Protein AF-A0A1H5VNL4-F1 (afdb_monomer)

InterPro domains:
  IPR011990 Tetratricopeptide-like helical domain superfamily [SSF48452] (81-213)

Secondary structure (DSSP, 8-state):
-PPPHHHHHHHHHHHHHS-S-TTT---HHHHHHHHHHHHHTT-HHHHHHHHHHHHHHT-B-TTS-BHHHHHHHHHTHHHHHHHHHHHHHT-HHHHHHHHHHHHTTS-GGG--HHHHHHHHHHHHHHHHHT--TT--SPPHHHHHHHHHHHHHHHTTTTS-TT-HHHHHHHHHHHHT-TT--TTHHHHHHHHHHHSTT-HHHHHHHHHHHHHTT--HHHHHHHTHHHHTHHHHHHHHHHHHHH-GGGGGG--HHHHHHHHHHHHTSS--HHHHHHHHHHHHHHHHHSPTT-HHHHHHHHHHHHHHHHH-SS--HHHHHHHH-----S-S--PPPPPP----HHHHHHHHHHTT-

Foldseek 3Di:
DPQDPVLVVVLVVVCVVPPVDLPDDAALVNLLQQLQVCLVVLVVSNLLVVLVVLQVVQRAHLLLHRSLVSSLCNNCVVLLVQLLVCLLVVNLVRNVVSLVVLCVSDDLQDDDLSSLLSSLVSLLSSLVSNDDPPDPDRDPSSVVSLVVSVVSCVSDLPPDLLGLSSLVSVQSSVLSPLPPPPCLVVSLVSNCNSNVVRLVSLLSSLLSCLSNVHQQVVVLVVCCVPQNLSSVQSSLLSVLLNPLVSLVVDPLVSNLVSLVVQQVDPDRLSSLLSSLLSLQSSLVSDDPPDPSNVSSPVSSVVSCVPPHPDHDVVSNCSRNPPDDPPDDDDDDDDDDDDDDPVVVVVVVVVVPD

pLDDT: mean 82.21, std 20.28, range [28.05, 98.19]

Structure (mmCIF, N/CA/C/O backbone):
data_AF-A0A1H5VNL4-F1
#
_entry.id   AF-A0A1H5VNL4-F1
#
loop_
_atom_site.group_PDB
_atom_site.id
_atom_site.type_symbol
_atom_site.label_atom_id
_atom_site.label_alt_id
_atom_site.label_comp_id
_atom_site.label_asym_id
_atom_site.label_entity_id
_atom_site.label_seq_id
_atom_site.pdbx_PDB_ins_code
_atom_site.Cartn_x
_atom_site.Cartn_y
_atom_site.Cartn_z
_atom_site.occupancy
_atom_site.B_iso_or_equiv
_atom_site.auth_seq_id
_atom_site.auth_comp_id
_atom_site.auth_asym_id
_atom_site.auth_atom_id
_atom_site.pdbx_PDB_model_num
ATOM 1 N N . MET A 1 1 ? -2.712 -10.555 24.811 1.00 43.88 1 MET A N 1
ATOM 2 C CA . MET A 1 1 ? -3.853 -11.239 25.466 1.00 43.88 1 MET A CA 1
ATOM 3 C C . MET A 1 1 ? -4.132 -12.561 24.770 1.00 43.88 1 MET A C 1
ATOM 5 O O . MET A 1 1 ? -4.078 -12.613 23.550 1.00 43.88 1 MET A O 1
ATOM 9 N N . HIS A 1 2 ? -4.420 -13.631 25.514 1.00 34.94 2 HIS A N 1
ATOM 10 C CA . HIS A 1 2 ? -4.927 -14.863 24.906 1.00 34.94 2 HIS A CA 1
ATOM 11 C C . HIS A 1 2 ? -6.413 -14.687 24.558 1.00 34.94 2 HIS A C 1
ATOM 13 O O . HIS A 1 2 ? -7.170 -14.270 25.435 1.00 34.94 2 HIS A O 1
ATOM 19 N N . PRO A 1 3 ? -6.857 -15.034 23.336 1.00 42.25 3 PRO A N 1
ATOM 20 C CA . PRO A 1 3 ? -8.263 -14.910 22.974 1.00 42.25 3 PRO A CA 1
ATOM 21 C C . PRO A 1 3 ? -9.128 -15.775 23.896 1.00 42.25 3 PRO A C 1
ATOM 23 O O . PRO A 1 3 ? -8.729 -16.889 24.267 1.00 42.25 3 PRO A O 1
ATOM 26 N N . SER A 1 4 ? -10.307 -15.264 24.273 1.00 51.75 4 SER A N 1
ATOM 27 C CA . SER A 1 4 ? -11.231 -15.974 25.164 1.00 51.75 4 SER A CA 1
ATOM 28 C C . SER A 1 4 ? -11.577 -17.356 24.594 1.00 51.75 4 SER A C 1
ATOM 30 O O . SER A 1 4 ? -11.580 -17.570 23.379 1.00 51.75 4 SER A O 1
ATOM 32 N N . ALA A 1 5 ? -11.885 -18.334 25.450 1.00 47.72 5 ALA A N 1
ATOM 33 C CA . ALA A 1 5 ? -12.236 -19.686 24.999 1.00 47.72 5 ALA A CA 1
ATOM 34 C C . ALA A 1 5 ? -13.429 -19.692 24.015 1.00 47.72 5 ALA A C 1
ATOM 36 O O . ALA A 1 5 ? -13.487 -20.525 23.107 1.00 47.72 5 ALA A O 1
ATOM 37 N N . LYS A 1 6 ? -14.336 -18.713 24.149 1.00 46.19 6 LYS A N 1
ATOM 38 C CA . LYS A 1 6 ? -15.473 -18.478 23.251 1.00 46.19 6 LYS A CA 1
ATOM 39 C C . LYS A 1 6 ? -15.023 -17.912 21.899 1.00 46.19 6 LYS A C 1
ATOM 41 O O . LYS A 1 6 ? -15.476 -18.414 20.872 1.00 46.19 6 LYS A O 1
ATOM 46 N N . ALA A 1 7 ? -14.077 -16.967 21.893 1.00 48.22 7 ALA A N 1
ATOM 47 C CA . ALA A 1 7 ? -13.445 -16.453 20.678 1.00 48.22 7 ALA A CA 1
ATOM 48 C C . ALA A 1 7 ? -12.672 -17.558 19.944 1.00 48.22 7 ALA A C 1
ATOM 50 O O . ALA A 1 7 ? -12.900 -17.753 18.763 1.00 48.22 7 ALA A O 1
ATOM 51 N N . LYS A 1 8 ? -11.879 -18.391 20.637 1.00 48.47 8 LYS A N 1
ATOM 52 C CA . LYS A 1 8 ? -11.170 -19.550 20.042 1.00 48.47 8 LYS A CA 1
ATOM 53 C C . LYS A 1 8 ? -12.102 -20.628 19.472 1.00 48.47 8 LYS A C 1
ATOM 55 O O . LYS A 1 8 ? -11.717 -21.356 18.558 1.00 48.47 8 LYS A O 1
ATOM 60 N N . SER A 1 9 ? -13.293 -20.792 20.049 1.00 49.12 9 SER A N 1
ATOM 61 C CA . SER A 1 9 ? -14.336 -21.708 19.563 1.00 49.12 9 SER A CA 1
ATOM 62 C C . SER A 1 9 ? -15.030 -21.151 18.315 1.00 49.12 9 SER A C 1
ATOM 64 O O . SER A 1 9 ? -15.138 -21.850 17.310 1.00 49.12 9 SER A O 1
ATOM 66 N N . ARG A 1 10 ? -15.403 -19.863 18.329 1.00 53.41 10 ARG A N 1
ATOM 67 C CA . ARG A 1 10 ? -15.925 -19.153 17.151 1.00 53.41 10 ARG A CA 1
ATOM 68 C C . ARG A 1 10 ? -14.905 -19.080 16.023 1.00 53.41 10 ARG A C 1
ATOM 70 O O . ARG A 1 10 ? -15.274 -19.368 14.892 1.00 53.41 10 ARG A O 1
ATOM 77 N N . LEU A 1 11 ? -13.638 -18.804 16.340 1.00 47.38 11 LEU A N 1
ATOM 78 C CA . LEU A 1 11 ? -12.533 -18.855 15.391 1.00 47.38 11 LEU A CA 1
ATOM 79 C C . LEU A 1 11 ? -12.455 -20.244 14.786 1.00 47.38 11 LEU A C 1
ATOM 81 O O . LEU A 1 11 ? -12.517 -20.335 13.584 1.00 47.38 11 LEU A O 1
ATOM 85 N N . ARG A 1 12 ? -12.430 -21.325 15.579 1.00 49.22 12 ARG A N 1
ATOM 86 C CA . ARG A 1 12 ? -12.411 -22.699 15.044 1.00 49.22 12 ARG A CA 1
ATOM 87 C C . ARG A 1 12 ? -13.621 -23.044 14.179 1.00 49.22 12 ARG A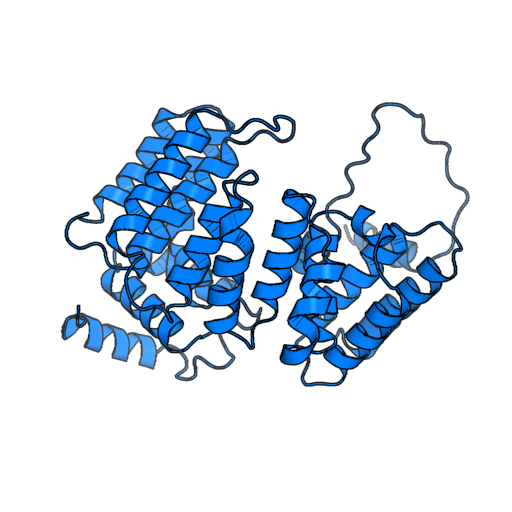 C 1
ATOM 89 O O . ARG A 1 12 ? -13.449 -23.750 13.195 1.00 49.22 12 ARG A O 1
ATOM 96 N N . ASN A 1 13 ? -14.814 -22.556 14.512 1.00 48.38 13 ASN A N 1
ATOM 97 C CA . ASN A 1 13 ? -16.020 -22.803 13.720 1.00 48.38 13 ASN A CA 1
ATOM 98 C C . ASN A 1 13 ? -16.010 -22.003 12.410 1.00 48.38 13 ASN A C 1
ATOM 100 O O . ASN A 1 13 ? -16.306 -22.554 11.352 1.00 48.38 13 ASN A O 1
ATOM 104 N N . ILE A 1 14 ? -15.583 -20.742 12.450 1.00 46.44 14 ILE A N 1
ATOM 105 C CA . ILE A 1 14 ? -15.487 -19.886 11.266 1.00 46.44 14 ILE A CA 1
ATOM 106 C C . ILE A 1 14 ? -14.296 -20.312 10.406 1.00 46.44 14 ILE A C 1
ATOM 108 O O . ILE A 1 14 ? -14.486 -20.542 9.223 1.00 46.44 14 ILE A O 1
ATOM 112 N N . THR A 1 15 ? -13.128 -20.599 10.980 1.00 43.09 15 THR A N 1
ATOM 113 C CA . THR A 1 15 ? -11.971 -21.194 10.286 1.00 43.09 15 THR A CA 1
ATOM 114 C C . THR A 1 15 ? -12.201 -22.634 9.826 1.00 43.09 15 THR A C 1
ATOM 116 O O . THR A 1 15 ? -11.467 -23.108 8.969 1.00 43.09 15 THR A O 1
ATOM 119 N N . SER A 1 16 ? -13.214 -23.345 10.344 1.00 39.41 16 SER A N 1
ATOM 120 C CA . SER A 1 16 ? -13.670 -24.625 9.775 1.00 39.41 16 SER A 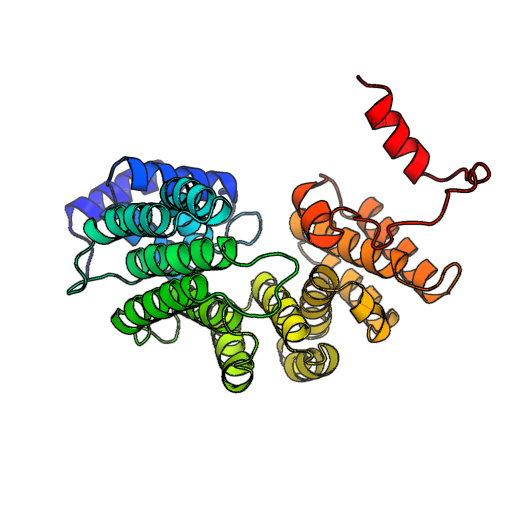CA 1
ATOM 121 C C . SER A 1 16 ? -14.638 -24.462 8.601 1.00 39.41 16 SER A C 1
ATOM 123 O O . SER A 1 16 ? -14.745 -25.373 7.784 1.00 39.41 16 SER A O 1
ATOM 125 N N . SER A 1 17 ? -15.320 -23.313 8.508 1.00 39.06 17 SER A N 1
ATOM 126 C CA . SER A 1 17 ? -16.169 -22.930 7.369 1.00 39.06 17 SER A CA 1
ATOM 127 C C . SER A 1 17 ? -15.421 -22.131 6.296 1.00 39.06 17 SER A C 1
ATOM 129 O O . SER A 1 17 ? -15.849 -22.078 5.147 1.00 39.06 17 SER A O 1
ATOM 131 N N . LEU A 1 18 ? -14.293 -21.526 6.664 1.00 43.06 18 LEU A N 1
ATOM 132 C CA . LEU A 1 18 ? -13.327 -20.948 5.750 1.00 43.06 18 LEU A CA 1
ATOM 133 C C . LEU A 1 18 ? -12.433 -22.088 5.249 1.00 43.06 18 LEU A C 1
ATOM 135 O O . LEU A 1 18 ? -12.056 -22.954 6.043 1.00 43.06 18 LEU A O 1
ATOM 139 N N . PRO A 1 19 ? -12.103 -22.144 3.950 1.00 39.16 19 PRO A N 1
ATOM 140 C CA . PRO A 1 19 ? -11.203 -23.164 3.432 1.00 39.16 19 PRO A CA 1
ATOM 141 C C . PRO A 1 19 ? -9.916 -23.155 4.263 1.00 39.16 19 PRO A C 1
ATOM 143 O O . PRO A 1 19 ? -9.240 -22.136 4.372 1.00 39.16 19 PRO A O 1
ATOM 146 N N . ARG A 1 20 ? -9.614 -24.304 4.880 1.00 40.41 20 ARG A N 1
ATOM 147 C CA . ARG A 1 20 ? -8.527 -24.552 5.847 1.00 40.41 20 ARG A CA 1
ATOM 148 C C . ARG A 1 20 ? -7.108 -24.413 5.275 1.00 40.41 20 ARG A C 1
ATOM 150 O O . ARG A 1 20 ? -6.172 -25.022 5.779 1.00 40.41 20 ARG A O 1
ATOM 157 N N . ASN A 1 21 ? -6.939 -23.621 4.229 1.00 40.09 21 ASN A N 1
ATOM 158 C CA . ASN A 1 21 ? -5.650 -23.281 3.672 1.00 40.09 21 ASN A CA 1
ATOM 159 C C . ASN A 1 21 ? -5.647 -21.774 3.416 1.00 40.09 21 ASN A C 1
ATOM 161 O O . ASN A 1 21 ? -6.194 -21.303 2.420 1.00 40.09 21 ASN A O 1
ATOM 165 N N . ILE A 1 22 ? -5.057 -21.012 4.342 1.00 44.00 22 ILE A N 1
ATOM 166 C CA . ILE A 1 22 ? -4.794 -19.585 4.116 1.00 44.00 22 ILE A CA 1
ATOM 167 C C . ILE A 1 22 ? -3.732 -19.402 3.002 1.00 44.00 22 ILE A C 1
ATOM 169 O O . ILE A 1 22 ? -3.572 -18.313 2.464 1.00 44.00 22 ILE A O 1
ATOM 173 N N . ASN A 1 23 ? -3.124 -20.493 2.518 1.00 45.44 23 ASN A N 1
ATOM 174 C CA . ASN A 1 23 ? -2.476 -20.512 1.213 1.00 45.44 23 ASN A CA 1
ATOM 175 C C . ASN A 1 23 ? -3.526 -20.669 0.080 1.00 45.44 23 ASN A C 1
ATOM 177 O O . ASN A 1 23 ? -4.111 -21.739 -0.099 1.00 45.44 23 ASN A O 1
ATOM 181 N N . ASP A 1 24 ? -3.723 -19.575 -0.675 1.00 50.09 24 ASP A N 1
ATOM 182 C CA . ASP A 1 24 ? -4.184 -19.461 -2.083 1.00 50.09 24 ASP A CA 1
ATOM 183 C C . ASP A 1 24 ? -5.658 -19.144 -2.439 1.00 50.09 24 ASP A C 1
ATOM 185 O O . ASP A 1 24 ? -5.968 -18.927 -3.623 1.00 50.09 24 ASP A O 1
ATOM 189 N N . THR A 1 25 ? -6.599 -19.026 -1.493 1.00 61.12 25 THR A N 1
ATOM 190 C CA . THR A 1 25 ? -8.021 -18.827 -1.879 1.00 61.12 25 THR A CA 1
ATOM 191 C C . THR A 1 25 ? -8.559 -17.402 -1.792 1.00 61.12 25 THR A C 1
ATOM 193 O O . THR A 1 25 ? -9.371 -17.042 -2.648 1.00 61.12 25 THR A O 1
ATOM 196 N N . TRP A 1 26 ? -8.120 -16.584 -0.835 1.00 83.56 26 TRP A N 1
ATOM 197 C CA . TRP A 1 26 ? -8.729 -15.270 -0.618 1.00 83.56 26 TRP A CA 1
ATOM 198 C C . TRP A 1 26 ? -8.198 -14.239 -1.605 1.00 83.56 26 TRP A C 1
ATOM 200 O O . TRP A 1 26 ? -6.991 -14.012 -1.700 1.00 83.56 26 TRP A O 1
ATOM 210 N N . SER A 1 27 ? -9.114 -13.597 -2.322 1.00 88.06 27 SER A N 1
ATOM 211 C CA . SER A 1 27 ? -8.821 -12.345 -3.010 1.00 88.06 27 SER A CA 1
ATOM 212 C C . SER A 1 27 ? -8.802 -11.168 -2.027 1.00 88.06 27 SER A C 1
ATOM 214 O O . SER A 1 27 ? -9.367 -11.241 -0.931 1.00 88.06 27 SER A O 1
ATOM 216 N N . ASP A 1 28 ? -8.224 -10.043 -2.445 1.00 90.25 28 ASP A N 1
ATOM 217 C CA . ASP A 1 28 ? -8.349 -8.744 -1.771 1.00 90.25 28 ASP A CA 1
ATOM 218 C C . ASP A 1 28 ? -9.812 -8.412 -1.449 1.00 90.25 28 ASP A C 1
ATOM 220 O O . ASP A 1 28 ? -10.111 -7.864 -0.386 1.00 90.25 28 ASP A O 1
ATOM 224 N N . ARG A 1 29 ? -10.735 -8.772 -2.351 1.00 91.62 29 ARG A N 1
ATOM 225 C CA . ARG A 1 29 ? -12.169 -8.548 -2.170 1.00 91.62 29 ARG A CA 1
ATOM 226 C C . ARG A 1 29 ? -12.754 -9.421 -1.066 1.00 91.62 29 ARG A C 1
ATOM 228 O O . ARG A 1 29 ? -13.485 -8.897 -0.235 1.00 91.62 29 ARG A O 1
ATOM 235 N N . ASP A 1 30 ? -12.417 -10.709 -1.030 1.00 93.75 30 ASP A N 1
ATOM 236 C CA . ASP A 1 30 ? -12.918 -11.629 0.001 1.00 93.75 30 ASP A CA 1
ATOM 237 C C . ASP A 1 30 ? -12.465 -11.185 1.398 1.00 93.75 30 ASP A C 1
ATOM 239 O O . ASP A 1 30 ? -13.260 -11.146 2.341 1.00 93.75 30 ASP A O 1
ATOM 243 N N . ALA A 1 31 ? -11.196 -10.782 1.517 1.00 95.06 31 ALA A N 1
ATOM 244 C CA . ALA A 1 31 ? -10.637 -10.239 2.749 1.00 95.06 31 ALA A CA 1
ATOM 245 C C . ALA A 1 31 ? -11.323 -8.928 3.157 1.00 95.06 31 ALA A C 1
ATOM 247 O O . ALA A 1 31 ? -11.749 -8.777 4.303 1.00 95.06 31 ALA A O 1
ATOM 248 N N . PHE A 1 32 ? -11.483 -8.000 2.213 1.00 96.56 32 PHE A N 1
ATOM 249 C CA . PHE A 1 32 ? -12.159 -6.729 2.448 1.00 96.56 32 PHE A CA 1
ATOM 250 C C . PHE A 1 32 ? -13.615 -6.924 2.898 1.00 96.56 32 PHE A C 1
ATOM 252 O O . PHE A 1 32 ? -14.040 -6.353 3.903 1.00 96.56 32 PHE A O 1
ATOM 259 N N . ASP A 1 33 ? -14.385 -7.751 2.188 1.00 96.44 33 ASP A N 1
ATOM 260 C CA . 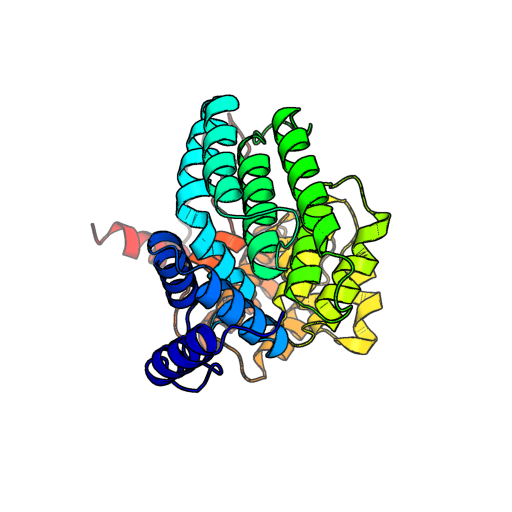ASP A 1 33 ? -15.788 -8.012 2.510 1.00 96.44 33 ASP A CA 1
ATOM 261 C C . ASP A 1 33 ? -15.929 -8.716 3.866 1.00 96.44 33 ASP A C 1
ATOM 263 O O . ASP A 1 33 ? -16.838 -8.391 4.633 1.00 96.44 33 ASP A O 1
ATOM 267 N N . THR A 1 34 ? -14.994 -9.608 4.208 1.00 96.50 34 THR A N 1
ATOM 268 C CA . THR A 1 34 ? -14.946 -10.258 5.524 1.00 96.50 34 THR A CA 1
ATOM 269 C C . THR A 1 34 ? -14.667 -9.256 6.640 1.00 96.50 34 THR A C 1
ATOM 271 O O . THR A 1 34 ? -15.425 -9.208 7.609 1.00 96.50 34 THR A O 1
ATOM 274 N N . GLY A 1 35 ? -13.633 -8.419 6.499 1.00 96.75 35 GLY A N 1
ATOM 275 C CA . GLY A 1 35 ? -13.301 -7.395 7.491 1.00 96.75 35 GLY A CA 1
ATOM 276 C C . GLY A 1 35 ? -14.461 -6.427 7.727 1.00 96.75 35 GLY A C 1
ATOM 277 O O . GLY A 1 35 ? -14.839 -6.169 8.869 1.00 96.75 35 GLY A O 1
ATOM 278 N N . ARG A 1 36 ? -15.105 -5.975 6.644 1.00 96.88 36 ARG A N 1
ATOM 279 C CA . ARG A 1 36 ? -16.282 -5.099 6.711 1.00 96.88 36 ARG A CA 1
ATOM 280 C C . ARG A 1 36 ? -17.471 -5.773 7.388 1.00 96.88 36 ARG A C 1
ATOM 282 O O . ARG A 1 36 ? -18.164 -5.150 8.187 1.00 96.88 36 ARG A O 1
ATOM 289 N N . LYS A 1 37 ? -17.733 -7.043 7.067 1.00 96.50 37 LYS A N 1
ATOM 290 C CA . LYS A 1 37 ? -18.837 -7.801 7.667 1.00 96.50 37 LYS A CA 1
ATOM 291 C C . LYS A 1 37 ? -18.662 -7.943 9.178 1.00 96.50 37 LYS A C 1
ATOM 293 O O . LYS A 1 37 ? -19.632 -7.735 9.895 1.00 96.50 37 LYS A O 1
ATOM 298 N N . LEU A 1 38 ? -17.462 -8.295 9.640 1.00 93.81 38 LEU A N 1
ATOM 299 C CA . LEU A 1 38 ? -17.186 -8.477 11.068 1.00 93.81 38 LEU A CA 1
ATOM 300 C C . LEU A 1 38 ? -17.320 -7.163 11.843 1.00 93.81 38 LEU A C 1
ATOM 302 O O . LEU A 1 38 ? -17.980 -7.149 12.878 1.00 93.81 38 LEU A O 1
ATOM 306 N N . ALA A 1 39 ? -16.802 -6.060 11.293 1.00 93.12 39 ALA A N 1
ATOM 307 C CA . ALA A 1 39 ? -16.969 -4.728 11.873 1.00 93.12 39 ALA A CA 1
ATOM 308 C C . ALA A 1 39 ? -18.452 -4.329 12.000 1.00 93.12 39 ALA A C 1
ATOM 310 O O . ALA A 1 39 ? -18.890 -3.906 13.061 1.00 93.12 39 ALA A O 1
ATOM 311 N N . ARG A 1 40 ? -19.273 -4.555 10.961 1.00 92.81 40 ARG A N 1
ATOM 312 C CA . ARG A 1 40 ? -20.728 -4.279 10.999 1.00 92.81 40 ARG A CA 1
ATOM 313 C C . ARG A 1 40 ? -21.512 -5.117 12.010 1.00 92.81 40 ARG A C 1
ATOM 315 O O . ARG A 1 40 ? -22.665 -4.804 12.291 1.00 92.81 40 ARG A O 1
ATOM 322 N N . GLN A 1 41 ? -20.943 -6.229 12.459 1.00 93.62 41 GLN A N 1
ATOM 323 C CA . GLN A 1 41 ? -21.555 -7.135 13.430 1.00 93.62 41 GLN A CA 1
ATOM 324 C C . GLN A 1 41 ? -21.021 -6.910 14.850 1.00 93.62 41 GLN A C 1
ATOM 326 O O . GLN A 1 41 ? -21.359 -7.697 15.732 1.00 93.62 41 GLN A O 1
ATOM 331 N N . ASP A 1 42 ? -20.175 -5.892 15.050 1.00 89.94 42 ASP A N 1
ATOM 332 C CA . ASP A 1 42 ? -19.411 -5.656 16.277 1.00 89.94 42 ASP A CA 1
ATOM 333 C C . ASP A 1 42 ? -18.612 -6.887 16.757 1.00 89.94 42 ASP A C 1
ATOM 335 O O . ASP A 1 42 ? -18.323 -7.039 17.944 1.00 89.94 42 ASP A O 1
ATOM 339 N N . ASP A 1 43 ? -18.212 -7.788 15.843 1.00 91.38 43 ASP A N 1
ATOM 340 C CA . ASP A 1 43 ? -17.417 -8.987 16.170 1.00 91.38 43 ASP A CA 1
ATOM 341 C C . ASP A 1 43 ? -15.909 -8.682 16.104 1.00 91.38 43 ASP A C 1
ATOM 343 O O . ASP A 1 43 ? -15.129 -9.319 15.386 1.00 91.38 43 ASP A O 1
ATOM 347 N N . TRP A 1 44 ? -15.508 -7.645 16.842 1.00 90.06 44 TRP A N 1
ATOM 348 C CA . TRP A 1 44 ? -14.147 -7.105 16.867 1.00 90.06 44 TRP A CA 1
ATOM 349 C C . TRP A 1 44 ? -13.128 -8.088 17.447 1.00 90.06 44 TRP A C 1
ATOM 351 O O . TRP A 1 44 ? -12.022 -8.198 16.922 1.00 90.06 44 TRP A O 1
ATOM 361 N N . ASP A 1 45 ? -13.526 -8.890 18.439 1.00 90.44 45 ASP A N 1
ATOM 362 C CA . ASP A 1 45 ? -12.699 -9.967 19.001 1.00 90.44 45 ASP A CA 1
ATOM 363 C C . ASP A 1 45 ? -12.259 -10.970 17.924 1.00 90.44 45 ASP A C 1
ATOM 365 O O . ASP A 1 45 ? -11.106 -11.412 17.879 1.00 90.44 45 ASP A O 1
ATOM 369 N N . LEU A 1 46 ? -13.193 -11.362 17.054 1.00 90.62 46 LEU A N 1
ATOM 370 C CA . LEU A 1 46 ? -12.922 -12.303 15.976 1.00 90.62 46 LEU A CA 1
ATOM 371 C C . LEU A 1 46 ? -12.092 -11.660 14.867 1.00 90.62 46 LEU A C 1
ATOM 373 O O . LEU A 1 46 ? -11.174 -12.302 14.355 1.00 90.62 46 LEU A O 1
ATOM 377 N N . LEU A 1 47 ? -12.403 -10.417 14.495 1.00 93.25 47 LEU A N 1
ATOM 378 C CA . LEU A 1 47 ? -11.629 -9.679 13.502 1.00 93.25 47 LEU A CA 1
ATOM 379 C C . LEU A 1 47 ? -10.175 -9.499 13.952 1.00 93.25 47 LEU A C 1
ATOM 381 O O . LEU A 1 47 ? -9.268 -9.825 13.187 1.00 93.25 47 LEU A O 1
ATOM 385 N N . SER A 1 48 ? -9.957 -9.046 15.191 1.00 93.06 48 SER A N 1
ATOM 386 C CA . SER A 1 48 ? -8.625 -8.892 15.782 1.00 93.06 48 SER A CA 1
ATOM 387 C C . SER A 1 48 ? -7.866 -10.215 15.742 1.00 93.06 48 SER A C 1
ATOM 389 O O . SER A 1 48 ? -6.768 -10.294 15.193 1.00 93.06 48 SER A O 1
ATOM 391 N N . ALA A 1 49 ? -8.482 -11.300 16.214 1.00 92.31 49 ALA A N 1
ATOM 392 C CA . ALA A 1 49 ? -7.827 -12.599 16.224 1.00 92.31 49 ALA A CA 1
ATOM 393 C C . ALA A 1 49 ? -7.517 -13.136 14.811 1.00 92.31 49 ALA A C 1
ATOM 395 O O . ALA A 1 49 ? -6.463 -13.737 14.617 1.00 92.31 49 ALA A O 1
ATOM 396 N N . LEU A 1 50 ? -8.377 -12.886 13.816 1.00 93.38 50 LEU A N 1
ATOM 397 C CA . LEU A 1 50 ? -8.115 -13.243 12.417 1.00 93.38 50 LEU A CA 1
ATOM 398 C C . LEU A 1 50 ? -6.966 -12.415 11.818 1.00 93.38 50 LEU A C 1
ATOM 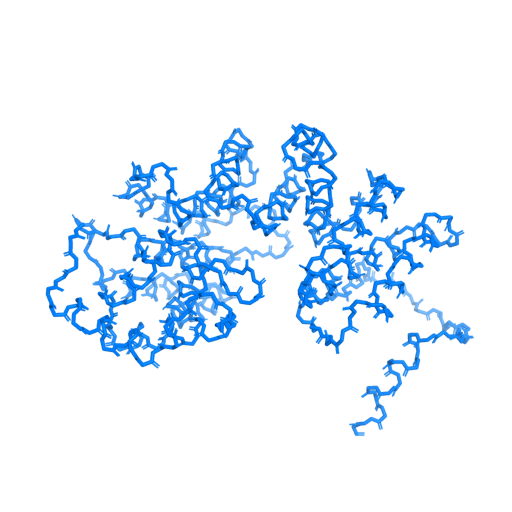400 O O . LEU A 1 50 ? -6.126 -12.954 11.101 1.00 93.38 50 LEU A O 1
ATOM 404 N N . MET A 1 51 ? -6.909 -11.116 12.118 1.00 94.75 51 MET A N 1
ATOM 405 C CA . MET A 1 51 ? -5.822 -10.240 11.677 1.00 94.75 51 MET A CA 1
ATOM 406 C C . MET A 1 51 ? -4.485 -10.630 12.306 1.00 94.75 51 MET A C 1
ATOM 408 O O . MET A 1 51 ? -3.479 -10.646 11.604 1.00 94.75 51 MET A O 1
ATOM 412 N N . MET A 1 52 ? -4.469 -10.973 13.595 1.00 92.50 52 MET A N 1
ATOM 413 C CA . MET A 1 52 ? -3.251 -11.391 14.293 1.00 92.50 52 MET A CA 1
ATOM 414 C C . MET A 1 52 ? -2.752 -12.764 13.823 1.00 92.50 52 MET A C 1
ATOM 416 O O . MET A 1 52 ? -1.549 -12.945 13.671 1.00 92.50 52 MET A O 1
ATOM 420 N N . ASP A 1 53 ? -3.652 -13.711 13.535 1.00 91.81 53 ASP A N 1
ATOM 421 C CA . ASP A 1 53 ? -3.290 -14.997 12.914 1.00 91.81 53 ASP A CA 1
ATOM 422 C C . ASP A 1 53 ? -2.714 -14.792 11.501 1.00 91.81 53 ASP A C 1
ATOM 424 O O . ASP A 1 53 ? -1.701 -15.387 11.134 1.00 91.81 53 ASP A O 1
ATOM 428 N N . ALA A 1 54 ? -3.303 -13.875 10.725 1.00 92.25 54 ALA A N 1
ATOM 429 C CA . ALA A 1 54 ? -2.780 -13.483 9.421 1.00 92.25 54 ALA A CA 1
ATOM 430 C C . ALA A 1 54 ? -1.407 -12.795 9.498 1.00 92.25 54 ALA A C 1
ATOM 432 O O . ALA A 1 54 ? -0.551 -13.074 8.659 1.00 92.25 54 ALA A O 1
ATOM 433 N N . ASP A 1 55 ? -1.198 -11.926 10.489 1.00 92.94 55 ASP A N 1
ATOM 434 C CA . ASP A 1 55 ? 0.080 -11.261 10.766 1.00 92.94 55 ASP A CA 1
ATOM 435 C C . ASP A 1 55 ? 1.172 -12.279 11.119 1.00 92.94 55 ASP A C 1
ATOM 437 O O . ASP A 1 55 ? 2.234 -12.304 10.500 1.00 92.94 55 ASP A O 1
ATOM 441 N N . GLU A 1 56 ? 0.886 -13.174 12.067 1.00 90.00 56 GLU A N 1
ATOM 442 C CA . GLU A 1 56 ? 1.830 -14.191 12.529 1.00 90.00 56 GLU A CA 1
ATOM 443 C C . GLU A 1 56 ? 2.164 -15.220 11.441 1.00 90.00 56 GLU A C 1
ATOM 445 O O . GLU A 1 56 ? 3.321 -15.621 11.302 1.00 90.00 56 GLU A O 1
ATOM 450 N N . GLY A 1 57 ? 1.172 -15.601 10.633 1.00 89.12 57 GLY A N 1
ATOM 451 C CA . GLY A 1 57 ? 1.355 -16.485 9.486 1.00 89.12 57 GLY A CA 1
ATOM 452 C C . GLY A 1 57 ? 1.984 -15.818 8.260 1.00 89.12 57 GLY A C 1
ATOM 453 O O . GLY A 1 57 ? 2.338 -16.530 7.322 1.00 89.12 57 GLY A O 1
ATOM 454 N N . ARG A 1 58 ? 2.126 -14.480 8.245 1.00 89.19 58 ARG A N 1
ATOM 455 C CA . ARG A 1 58 ? 2.500 -13.684 7.053 1.00 89.19 58 ARG A CA 1
ATOM 456 C C . ARG A 1 58 ? 1.616 -14.009 5.849 1.00 89.19 58 ARG A C 1
ATOM 458 O O . ARG A 1 58 ? 2.061 -14.102 4.706 1.00 89.19 58 ARG A O 1
ATOM 465 N N . ASN A 1 59 ? 0.343 -14.230 6.133 1.00 90.06 59 ASN A N 1
ATOM 466 C CA . ASN A 1 59 ? -0.630 -14.636 5.144 1.00 90.06 59 ASN A CA 1
ATOM 467 C C . ASN A 1 59 ? -0.904 -13.475 4.185 1.00 90.06 59 ASN A C 1
ATOM 469 O O . ASN A 1 59 ? -1.066 -12.331 4.614 1.00 90.06 59 ASN A O 1
ATOM 473 N N . ALA A 1 60 ? -1.008 -13.770 2.893 1.00 88.62 60 ALA A N 1
ATOM 474 C CA . ALA A 1 60 ? -1.307 -12.787 1.860 1.00 88.62 60 ALA A CA 1
ATOM 475 C C . ALA A 1 60 ? -2.491 -13.240 1.000 1.00 88.62 60 ALA A C 1
ATOM 477 O O . ALA A 1 60 ? -2.772 -14.429 0.857 1.00 88.62 60 ALA A O 1
ATOM 478 N N . THR A 1 61 ? -3.190 -12.273 0.419 1.00 89.38 61 THR A N 1
ATOM 479 C CA . THR A 1 61 ? -4.219 -12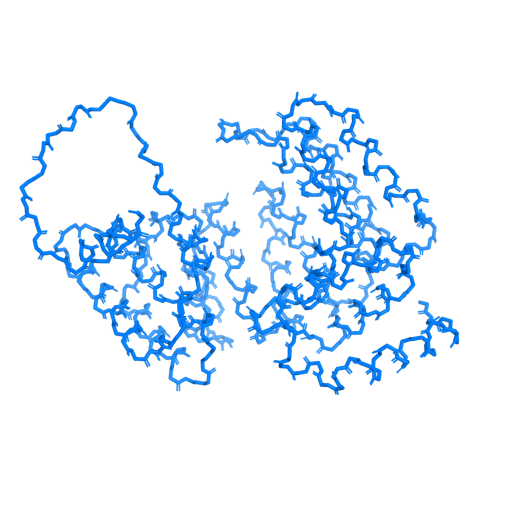.506 -0.595 1.00 89.38 61 THR A CA 1
ATOM 480 C C . THR A 1 61 ? -3.588 -12.994 -1.900 1.00 89.38 61 THR A C 1
ATOM 482 O O . THR A 1 61 ? -2.376 -12.879 -2.114 1.00 89.38 61 THR A O 1
ATOM 485 N N . ARG A 1 62 ? -4.411 -13.485 -2.833 1.00 83.62 62 ARG A N 1
ATOM 486 C CA . ARG A 1 62 ? -3.966 -13.871 -4.185 1.00 83.62 62 ARG A CA 1
ATOM 487 C C . ARG A 1 62 ? -3.286 -12.714 -4.932 1.00 83.62 62 ARG A C 1
ATOM 489 O O . ARG A 1 62 ? -2.428 -12.937 -5.787 1.00 83.62 62 ARG A O 1
ATOM 496 N N . GLU A 1 63 ? -3.658 -11.480 -4.612 1.00 83.75 63 GLU A N 1
ATOM 497 C CA . GLU A 1 63 ? -3.090 -10.245 -5.147 1.00 83.75 63 GLU A CA 1
ATOM 498 C C . GLU A 1 63 ? -1.781 -9.818 -4.456 1.00 83.75 63 GLU A C 1
ATOM 500 O O . GLU A 1 63 ? -1.129 -8.863 -4.893 1.00 83.75 63 GLU A O 1
ATOM 505 N N . GLY A 1 64 ? -1.349 -10.550 -3.425 1.00 83.62 64 GLY A N 1
ATOM 506 C CA . GLY A 1 64 ? -0.124 -10.292 -2.671 1.00 83.62 64 GLY A CA 1
ATOM 507 C C . GLY A 1 64 ? -0.262 -9.167 -1.644 1.00 83.62 64 GLY A C 1
ATOM 508 O O . GLY A 1 64 ? 0.744 -8.604 -1.207 1.00 83.62 64 GLY A O 1
ATOM 509 N N . THR A 1 65 ? -1.487 -8.792 -1.273 1.00 91.31 65 THR A N 1
ATOM 510 C CA . THR A 1 65 ? -1.722 -7.877 -0.152 1.00 91.31 65 THR A CA 1
ATOM 511 C C . THR A 1 65 ? -1.651 -8.683 1.144 1.00 91.31 65 THR A C 1
ATOM 513 O O . THR A 1 65 ? -2.299 -9.727 1.220 1.00 91.31 65 THR A O 1
ATOM 516 N N . PRO A 1 66 ? -0.905 -8.242 2.171 1.00 93.75 66 PRO A N 1
ATOM 517 C CA . PRO A 1 66 ? -0.984 -8.847 3.495 1.00 93.75 66 PRO A CA 1
ATOM 518 C C . PRO A 1 66 ? -2.443 -8.986 3.938 1.00 93.75 66 PRO A C 1
ATOM 520 O O . PRO A 1 66 ? -3.217 -8.028 3.893 1.00 93.75 66 PRO A O 1
ATOM 523 N N . LEU A 1 67 ? -2.845 -10.188 4.339 1.00 94.38 67 LEU A N 1
ATOM 524 C CA . LEU A 1 67 ? -4.242 -10.489 4.633 1.00 94.38 67 LEU A CA 1
ATOM 525 C C . LEU A 1 67 ? -4.751 -9.648 5.815 1.00 94.38 67 LEU A C 1
ATOM 527 O O . LEU A 1 67 ? -5.885 -9.169 5.784 1.00 94.38 67 LEU A O 1
ATOM 531 N N . CYS A 1 68 ? -3.893 -9.386 6.806 1.00 95.06 68 CYS A N 1
ATOM 532 C CA . CYS A 1 68 ? -4.183 -8.465 7.904 1.00 95.06 68 CYS A CA 1
ATOM 533 C C . CYS A 1 68 ? -4.464 -7.029 7.407 1.00 95.06 68 CYS A C 1
ATOM 535 O O . CYS A 1 68 ? -5.423 -6.408 7.864 1.00 95.06 68 CYS A O 1
ATOM 537 N N . GLU A 1 69 ? -3.709 -6.526 6.420 1.00 96.44 69 GLU A N 1
ATOM 538 C CA . GLU A 1 69 ? -3.920 -5.208 5.793 1.00 96.44 69 GLU A CA 1
ATOM 539 C C . GLU A 1 69 ? -5.269 -5.161 5.056 1.00 96.44 69 GLU A C 1
ATOM 541 O O . GLU A 1 69 ? -6.019 -4.188 5.184 1.00 96.44 69 GLU A O 1
ATOM 546 N N . ALA A 1 70 ? -5.605 -6.214 4.304 1.00 96.50 70 ALA A N 1
ATOM 547 C CA . ALA A 1 70 ? -6.844 -6.290 3.531 1.00 96.50 70 ALA A CA 1
ATOM 548 C C . ALA A 1 70 ? -8.096 -6.388 4.426 1.00 96.50 70 ALA A C 1
ATOM 550 O O . ALA A 1 70 ? -9.079 -5.678 4.193 1.00 96.50 70 ALA A O 1
ATOM 551 N N . LEU A 1 71 ? -8.036 -7.196 5.491 1.00 97.38 71 LEU A N 1
ATOM 552 C CA . LEU A 1 71 ? -9.068 -7.272 6.532 1.00 97.38 71 LEU A CA 1
ATOM 553 C C . LEU A 1 71 ? -9.267 -5.920 7.220 1.00 97.38 71 LEU A C 1
ATOM 555 O O . LEU A 1 71 ? -10.391 -5.418 7.288 1.00 97.38 71 LEU A O 1
ATOM 559 N N . ALA A 1 72 ? -8.171 -5.295 7.663 1.00 97.44 72 ALA A N 1
ATOM 560 C CA . ALA A 1 72 ? -8.201 -3.985 8.300 1.00 97.44 72 ALA A CA 1
ATOM 561 C C . ALA A 1 72 ? -8.829 -2.925 7.397 1.00 97.44 72 ALA A C 1
ATOM 563 O O . ALA A 1 72 ? -9.587 -2.085 7.872 1.00 97.44 72 ALA A O 1
ATOM 564 N N . LYS A 1 73 ? -8.520 -2.953 6.093 1.00 97.38 73 LYS A N 1
ATOM 565 C CA . LYS A 1 73 ? -9.097 -2.037 5.103 1.00 97.38 73 LYS A CA 1
ATOM 566 C C . LYS A 1 73 ? -10.613 -2.196 5.006 1.00 97.38 73 LYS A C 1
ATOM 568 O O . LYS A 1 73 ? -11.313 -1.191 4.937 1.00 97.38 73 LYS A O 1
ATOM 573 N N . GLY A 1 74 ? -11.111 -3.433 5.020 1.00 97.56 74 GLY A N 1
ATOM 574 C CA . GLY A 1 74 ? -12.543 -3.724 5.074 1.00 97.56 74 GLY A CA 1
ATOM 575 C C . GLY A 1 74 ? -13.205 -3.187 6.340 1.00 97.56 74 GLY A C 1
ATOM 576 O O . GLY A 1 74 ? -14.234 -2.519 6.264 1.00 97.56 74 GLY A O 1
ATOM 577 N N . ALA A 1 75 ? -12.580 -3.428 7.491 1.00 96.88 75 ALA A N 1
ATOM 578 C CA . ALA A 1 75 ? -13.118 -3.075 8.801 1.00 96.88 75 ALA A CA 1
ATOM 579 C C . ALA A 1 75 ? -13.384 -1.572 8.981 1.00 96.88 75 ALA A C 1
ATOM 581 O O . ALA A 1 75 ? -14.408 -1.187 9.534 1.00 96.88 75 ALA A O 1
ATOM 582 N N . ARG A 1 76 ? -12.498 -0.714 8.462 1.00 95.94 76 ARG A N 1
ATOM 583 C CA . ARG A 1 76 ? -12.643 0.754 8.535 1.00 95.94 76 ARG A CA 1
ATOM 584 C C . ARG A 1 76 ? -13.387 1.385 7.355 1.00 95.94 76 ARG A C 1
ATOM 586 O O . ARG A 1 76 ? -13.556 2.601 7.328 1.00 95.94 76 ARG A O 1
ATOM 593 N N . ALA A 1 77 ? -13.802 0.598 6.361 1.00 95.75 77 ALA A N 1
ATOM 594 C CA . ALA A 1 77 ? -14.274 1.128 5.083 1.00 95.75 77 ALA A CA 1
ATOM 595 C C . ALA A 1 77 ? -15.508 2.032 5.211 1.00 95.75 77 ALA A C 1
ATOM 597 O O . ALA A 1 77 ? -15.562 3.080 4.568 1.00 95.75 77 ALA A O 1
ATOM 598 N N . ASP A 1 78 ? -16.481 1.644 6.037 1.00 93.88 78 ASP A N 1
ATOM 599 C CA . ASP A 1 78 ? -17.719 2.410 6.196 1.00 93.88 78 ASP A CA 1
ATOM 600 C C . ASP A 1 78 ? -17.460 3.749 6.905 1.00 93.88 78 ASP A C 1
ATOM 602 O O . ASP A 1 78 ? -17.894 4.790 6.412 1.00 93.88 78 ASP A O 1
ATOM 606 N N . ALA A 1 79 ? -16.681 3.741 7.994 1.00 92.19 79 ALA A N 1
ATOM 607 C CA . ALA A 1 79 ? -16.315 4.952 8.732 1.00 92.19 79 ALA A CA 1
ATOM 608 C C . ALA A 1 79 ? -15.514 5.932 7.859 1.00 92.19 79 ALA A C 1
ATOM 610 O O . ALA A 1 79 ? -15.839 7.118 7.782 1.00 92.19 79 ALA A O 1
ATOM 611 N N . ILE A 1 80 ? -14.512 5.431 7.128 1.00 93.94 80 ILE A N 1
ATOM 612 C CA . ILE A 1 80 ? -13.702 6.247 6.215 1.00 93.94 80 ILE A CA 1
ATOM 613 C C . ILE A 1 80 ? -14.549 6.819 5.087 1.00 93.94 80 ILE A C 1
ATOM 615 O O . ILE A 1 80 ? -14.360 7.974 4.722 1.00 93.94 80 ILE A O 1
ATOM 619 N N . MET A 1 81 ? -15.469 6.046 4.505 1.00 93.44 81 MET A N 1
ATOM 620 C CA . MET A 1 81 ? -16.290 6.534 3.397 1.00 93.44 81 MET A CA 1
ATOM 621 C C . MET A 1 81 ? -17.057 7.803 3.792 1.00 93.44 81 MET A C 1
ATOM 623 O O . MET A 1 81 ? -17.070 8.772 3.028 1.00 93.44 81 MET A O 1
ATOM 627 N N . VAL A 1 82 ? -17.644 7.816 4.993 1.00 93.69 82 VAL A N 1
ATOM 628 C CA . VAL A 1 82 ? -18.355 8.984 5.527 1.00 93.69 82 VAL A CA 1
ATOM 629 C C . VAL A 1 82 ? -17.370 10.097 5.893 1.00 93.69 82 VAL A C 1
ATOM 631 O O . VAL A 1 82 ? -17.527 11.220 5.410 1.00 93.69 82 VAL A O 1
ATOM 634 N N . ALA A 1 83 ? -16.308 9.781 6.641 1.00 93.44 83 ALA A N 1
ATOM 635 C CA . ALA A 1 83 ? -15.319 10.762 7.089 1.00 93.44 83 ALA A CA 1
ATOM 636 C C . ALA A 1 83 ? -14.620 11.478 5.922 1.00 93.44 83 ALA A C 1
ATOM 638 O O . ALA A 1 83 ? -14.498 12.698 5.915 1.00 93.44 83 ALA A O 1
ATOM 639 N N . GLN A 1 84 ? -14.223 10.749 4.878 1.00 91.94 84 GLN A N 1
ATOM 640 C CA . GLN A 1 84 ? -13.624 11.334 3.680 1.00 91.94 84 GLN A CA 1
ATOM 641 C C . GLN A 1 84 ? -14.621 12.170 2.878 1.00 91.94 84 GLN A C 1
ATOM 643 O O . GLN A 1 84 ? -14.226 13.124 2.210 1.00 91.94 84 GLN A O 1
ATOM 648 N N . SER A 1 85 ? -15.907 11.807 2.892 1.00 92.38 85 SER A N 1
ATOM 649 C CA . SER A 1 85 ? -16.936 12.619 2.249 1.00 92.38 85 SER A CA 1
ATOM 650 C C . SER A 1 85 ? -17.124 13.954 2.965 1.00 92.38 85 SER A C 1
ATOM 652 O O . SER A 1 85 ? -17.249 14.964 2.279 1.00 92.38 85 SER A O 1
ATOM 654 N N . ALA A 1 86 ? -17.125 13.957 4.300 1.00 92.62 86 ALA A N 1
ATOM 655 C CA . ALA A 1 86 ? -17.157 15.170 5.115 1.00 92.62 86 ALA A CA 1
ATOM 656 C C . ALA A 1 86 ? -15.880 16.007 4.921 1.00 92.62 86 ALA A C 1
ATOM 658 O O . ALA A 1 86 ? -15.953 17.189 4.589 1.00 92.62 86 ALA A O 1
ATOM 659 N N . ALA A 1 87 ? -14.704 15.370 4.969 1.00 90.81 87 ALA A N 1
ATOM 660 C CA . ALA A 1 87 ? -13.415 16.025 4.745 1.00 90.81 87 ALA A CA 1
ATOM 661 C C . ALA A 1 87 ? -13.343 16.736 3.383 1.00 90.81 87 ALA A C 1
ATOM 663 O O . ALA A 1 87 ? -12.933 17.892 3.308 1.00 90.81 87 ALA A O 1
ATOM 664 N N . ARG A 1 88 ? -13.826 16.095 2.307 1.00 88.31 88 ARG A N 1
ATOM 665 C CA . ARG A 1 88 ? -13.886 16.707 0.965 1.00 88.31 88 ARG A CA 1
ATOM 666 C C . ARG A 1 88 ? -14.838 17.903 0.866 1.00 88.31 88 ARG A C 1
ATOM 668 O O . ARG A 1 88 ? -14.683 18.704 -0.050 1.00 88.31 88 ARG A O 1
ATOM 675 N N . ARG A 1 89 ? -15.814 18.023 1.771 1.00 89.50 89 ARG A N 1
ATOM 676 C CA . ARG A 1 89 ? -16.699 19.195 1.893 1.00 89.50 89 ARG A CA 1
ATOM 677 C C . ARG A 1 89 ? -16.155 20.258 2.856 1.00 89.50 89 ARG A C 1
ATOM 679 O O . ARG A 1 89 ? -16.761 21.315 2.975 1.00 89.50 89 ARG A O 1
ATOM 686 N N . GLY A 1 90 ? -15.021 20.002 3.513 1.00 87.81 90 GLY A N 1
ATOM 687 C CA . GLY A 1 90 ? -14.466 20.876 4.550 1.00 87.81 90 GLY A CA 1
ATOM 688 C C . GLY A 1 90 ? -15.190 20.775 5.899 1.00 87.81 90 GLY A C 1
ATOM 689 O O . GLY A 1 90 ? -15.017 21.641 6.750 1.00 87.81 90 GLY A O 1
ATOM 690 N N . GLU A 1 91 ? -16.000 19.736 6.108 1.00 91.75 91 GLU A N 1
ATOM 691 C CA . GLU A 1 91 ? -16.758 19.504 7.343 1.00 91.75 91 GLU A CA 1
ATOM 692 C C . GLU A 1 91 ? -15.875 18.766 8.361 1.00 91.75 91 GLU A C 1
ATOM 694 O O . GLU A 1 91 ? -15.943 17.545 8.524 1.00 91.75 91 GLU A O 1
ATOM 699 N N . CYS A 1 92 ? -14.978 19.510 9.010 1.00 91.56 92 CYS A N 1
ATOM 700 C CA . CYS A 1 92 ? -13.954 18.946 9.893 1.00 91.56 92 CYS A CA 1
ATOM 701 C C . CYS A 1 92 ? -14.542 18.195 11.095 1.00 91.56 92 CYS A C 1
ATOM 703 O O . CYS A 1 92 ? -14.079 17.102 11.422 1.00 91.56 92 CYS A O 1
ATOM 705 N N . ASP A 1 93 ? -15.567 18.770 11.726 1.00 91.62 93 ASP A N 1
ATOM 706 C CA . ASP A 1 93 ? -16.187 18.207 12.928 1.00 91.62 93 ASP A CA 1
ATOM 707 C C . ASP A 1 93 ? -16.947 16.912 12.611 1.00 91.62 93 ASP A C 1
ATOM 709 O O . ASP A 1 93 ? -16.827 15.934 13.347 1.00 91.62 93 ASP A O 1
ATOM 713 N N . ASP A 1 94 ? -17.637 16.855 11.469 1.00 91.62 94 ASP A N 1
ATOM 714 C CA . ASP A 1 94 ? -18.346 15.651 11.022 1.00 91.62 94 ASP A CA 1
ATOM 715 C C . ASP A 1 94 ? -17.368 14.517 10.686 1.00 91.62 94 ASP A C 1
ATOM 717 O O . ASP A 1 94 ? -17.598 13.356 11.040 1.00 91.62 94 ASP A O 1
ATOM 721 N N . ALA A 1 95 ? -16.242 14.841 10.039 1.00 91.62 95 ALA A N 1
ATOM 722 C CA . ALA A 1 95 ? -15.191 13.867 9.760 1.00 91.62 95 ALA A CA 1
ATOM 723 C C . ALA A 1 95 ? -14.583 13.297 11.054 1.00 91.62 95 ALA A C 1
ATOM 725 O O . ALA A 1 95 ? -14.350 12.089 11.143 1.00 91.62 95 ALA A O 1
ATOM 726 N N . ALA A 1 96 ? -14.357 14.148 12.060 1.00 90.31 96 ALA A N 1
ATOM 727 C CA . ALA A 1 96 ? -13.862 13.734 13.368 1.00 90.31 96 ALA A CA 1
ATOM 728 C C . ALA A 1 96 ? -14.892 12.886 14.131 1.00 90.31 96 ALA A C 1
ATOM 730 O O . ALA A 1 96 ? -14.537 11.829 14.646 1.00 90.31 96 ALA A O 1
ATOM 731 N N . ALA A 1 97 ? -16.168 13.283 14.138 1.00 90.19 97 ALA A N 1
ATOM 732 C CA . ALA A 1 97 ? -17.243 12.554 14.810 1.00 90.19 97 ALA A CA 1
ATOM 733 C C . ALA A 1 97 ? -17.419 11.126 14.266 1.00 90.19 97 ALA A C 1
ATOM 735 O O . ALA A 1 97 ? -17.652 10.195 15.037 1.00 90.19 97 ALA A O 1
ATOM 736 N N . CYS A 1 98 ? -17.250 10.926 12.954 1.00 89.00 98 CYS A N 1
ATOM 737 C CA . CYS A 1 98 ? -17.292 9.592 12.345 1.00 89.00 98 CYS A CA 1
ATOM 738 C C . CYS A 1 98 ? -16.183 8.670 12.867 1.00 89.00 98 CYS A C 1
ATOM 740 O O . CYS A 1 98 ? -16.411 7.477 13.056 1.00 89.00 98 CYS A O 1
ATOM 742 N N . LEU A 1 99 ? -14.978 9.207 13.078 1.00 90.38 99 LEU A N 1
ATOM 743 C CA . LEU A 1 99 ? -13.871 8.430 13.632 1.00 90.38 99 LEU A CA 1
ATOM 744 C C . LEU A 1 99 ? -14.007 8.248 15.141 1.00 90.38 99 LEU A C 1
ATOM 746 O O . LEU A 1 99 ? -13.685 7.172 15.625 1.00 90.38 99 LEU A O 1
ATOM 750 N N . GLN A 1 100 ? -14.556 9.230 15.861 1.00 88.94 100 GLN A N 1
ATOM 751 C CA . GLN A 1 100 ? -14.829 9.099 17.291 1.00 88.94 100 GLN A CA 1
ATOM 752 C C . GLN A 1 100 ? -15.766 7.923 17.573 1.00 88.94 100 GLN A C 1
ATOM 754 O O . GLN A 1 100 ? -15.479 7.127 18.450 1.00 88.94 100 GLN A O 1
ATOM 759 N N . GLN A 1 101 ? -16.821 7.734 16.773 1.00 86.00 101 GLN A N 1
ATOM 760 C CA . GLN A 1 101 ? -17.700 6.563 16.909 1.00 86.00 101 GLN A CA 1
ATOM 761 C C . GLN A 1 101 ? -16.952 5.237 16.736 1.00 86.00 101 GLN A C 1
ATOM 763 O O . GLN A 1 101 ? -17.288 4.252 17.385 1.00 86.00 101 GLN A O 1
ATOM 768 N N . LEU A 1 102 ? -15.954 5.202 15.848 1.00 87.69 102 LEU A N 1
ATOM 769 C CA . LEU A 1 102 ? -15.112 4.026 15.665 1.00 87.69 102 LEU A CA 1
ATOM 770 C C . LEU A 1 102 ? -14.139 3.853 16.838 1.00 87.69 102 LEU A C 1
ATOM 772 O O . LEU A 1 102 ? -13.891 2.722 17.236 1.00 87.69 102 LEU A O 1
ATOM 776 N N . GLU A 1 103 ? -13.596 4.940 17.386 1.00 89.19 103 GLU A N 1
ATOM 777 C CA . GLU A 1 103 ? -12.739 4.913 18.575 1.00 89.19 103 GLU A CA 1
ATOM 778 C C . GLU A 1 103 ? -13.507 4.511 19.841 1.00 89.19 103 GLU A C 1
ATOM 780 O O . GLU A 1 103 ? -12.969 3.738 20.619 1.00 89.19 103 GLU A O 1
ATOM 785 N N . ASP A 1 104 ? -14.758 4.945 20.022 1.00 85.25 104 ASP A N 1
ATOM 786 C CA . ASP A 1 104 ? -15.594 4.660 21.203 1.00 85.25 104 ASP A CA 1
ATOM 787 C C . ASP A 1 104 ? -15.878 3.159 21.388 1.00 85.25 104 ASP A C 1
ATOM 789 O O . ASP A 1 104 ? -16.173 2.695 22.492 1.00 85.25 104 ASP A O 1
ATOM 793 N N . VAL A 1 105 ? -15.764 2.378 20.311 1.00 80.06 105 VAL A N 1
ATOM 794 C CA . VAL A 1 105 ? -15.810 0.909 20.347 1.00 80.06 105 VAL A CA 1
ATOM 795 C C . VAL A 1 105 ? -14.624 0.328 21.134 1.00 80.06 105 VAL A C 1
ATOM 797 O O . VAL A 1 105 ? -14.713 -0.782 21.663 1.00 80.06 105 VAL A O 1
ATOM 800 N N . TYR A 1 106 ? -13.522 1.070 21.245 1.00 76.56 106 TYR A N 1
ATOM 801 C CA . TYR A 1 106 ? -12.265 0.625 21.829 1.00 76.56 106 TYR A CA 1
ATOM 802 C C . TYR A 1 106 ? -11.885 1.414 23.085 1.00 76.56 106 TYR A C 1
ATOM 804 O O . TYR A 1 106 ? -11.978 2.633 23.155 1.00 76.56 106 TYR A O 1
ATOM 812 N N . SER A 1 107 ? -11.373 0.705 24.090 1.00 67.31 107 SER A N 1
ATOM 813 C CA . SER A 1 107 ? -10.757 1.324 25.266 1.00 67.31 107 SER A CA 1
ATOM 814 C C . SER A 1 107 ? -9.255 1.501 25.034 1.00 67.31 107 SER A C 1
ATOM 816 O O . SER A 1 107 ? -8.565 0.531 24.712 1.00 67.31 107 SER A O 1
ATOM 818 N N . GLU A 1 108 ? -8.739 2.720 25.230 1.00 62.53 108 GLU A N 1
ATOM 819 C CA . GLU A 1 108 ? -7.306 3.031 25.082 1.00 62.53 108 GLU A CA 1
ATOM 820 C C . GLU A 1 108 ? -6.418 2.193 26.025 1.00 62.53 108 GLU A C 1
ATOM 822 O O . GLU A 1 108 ? -5.323 1.786 25.637 1.00 62.53 108 GLU A O 1
ATOM 827 N N . ASP A 1 109 ? -6.910 1.851 27.222 1.00 60.28 109 ASP A N 1
ATOM 828 C CA . ASP A 1 109 ? -6.149 1.142 28.265 1.00 60.28 109 ASP A CA 1
ATOM 829 C C . ASP A 1 109 ? -5.811 -0.319 27.910 1.00 60.28 109 ASP A C 1
ATOM 831 O O . ASP A 1 109 ? -4.997 -0.955 28.584 1.00 60.28 109 ASP A O 1
ATOM 835 N N . ASN A 1 110 ? -6.430 -0.881 26.866 1.00 65.62 110 ASN A N 1
ATOM 836 C CA . ASN A 1 110 ? -6.200 -2.265 26.450 1.00 65.62 110 ASN A CA 1
ATOM 837 C C . ASN A 1 110 ? -6.363 -2.467 24.934 1.00 65.62 110 ASN A C 1
ATOM 839 O O . ASN A 1 110 ? -6.884 -3.492 24.485 1.00 65.62 110 ASN A O 1
ATOM 843 N N . LEU A 1 111 ? -5.943 -1.470 24.152 1.00 80.88 111 LEU A N 1
ATOM 844 C CA . LEU A 1 111 ? -6.032 -1.501 22.698 1.00 80.88 111 LEU A CA 1
ATOM 845 C C . LEU A 1 111 ? -5.090 -2.570 22.124 1.00 80.88 111 LEU A C 1
ATOM 847 O O . LEU A 1 111 ? -3.863 -2.444 22.186 1.00 80.88 111 LEU A O 1
ATOM 851 N N . ASP A 1 112 ? -5.652 -3.640 21.560 1.00 87.38 112 ASP A N 1
ATOM 852 C CA . ASP A 1 112 ? -4.848 -4.657 20.890 1.00 87.38 112 ASP A CA 1
ATOM 853 C C . ASP A 1 112 ? -4.283 -4.135 19.549 1.00 87.38 112 ASP A C 1
ATOM 855 O O . ASP A 1 112 ? -4.888 -3.259 18.920 1.00 87.38 112 ASP A O 1
ATOM 859 N N . PRO A 1 113 ? -3.135 -4.666 19.075 1.00 91.38 113 PRO A N 1
ATOM 860 C CA . PRO A 1 113 ? -2.471 -4.153 17.876 1.00 91.38 113 PRO A CA 1
ATOM 861 C C . PRO A 1 113 ? -3.341 -4.144 16.619 1.00 91.38 113 PRO A C 1
ATOM 863 O O . PRO A 1 113 ? -3.230 -3.222 15.812 1.00 91.38 113 PRO A O 1
ATOM 866 N N . ALA A 1 114 ? -4.207 -5.146 16.431 1.00 93.00 114 ALA A N 1
ATOM 867 C CA . ALA A 1 114 ? -5.040 -5.229 15.238 1.00 93.00 114 ALA A CA 1
ATOM 868 C C . ALA A 1 114 ? -6.059 -4.087 15.207 1.00 93.00 114 ALA A C 1
ATOM 870 O O . ALA A 1 114 ? -6.155 -3.373 14.208 1.00 93.00 114 ALA A O 1
ATOM 871 N N . CYS A 1 115 ? -6.759 -3.865 16.315 1.00 92.12 115 CYS A N 1
ATOM 872 C CA . CYS A 1 115 ? -7.716 -2.774 16.455 1.00 92.12 115 CYS A CA 1
ATOM 873 C C . CYS A 1 115 ? -7.039 -1.402 16.380 1.00 92.12 115 CYS A C 1
ATOM 875 O O . CYS A 1 115 ? -7.478 -0.533 15.622 1.00 92.12 115 CYS A O 1
ATOM 877 N N . GLY A 1 116 ? -5.901 -1.234 17.060 1.00 93.81 116 GLY A N 1
ATOM 878 C CA . GLY A 1 116 ? -5.104 -0.013 16.967 1.00 93.81 116 GLY A CA 1
ATOM 879 C C . GLY A 1 116 ? -4.626 0.285 15.544 1.00 93.81 116 GLY A C 1
ATOM 880 O O . GLY A 1 116 ? -4.648 1.437 15.113 1.00 93.81 116 GLY A O 1
ATOM 881 N N . PHE A 1 117 ? -4.287 -0.739 14.758 1.00 95.81 117 PHE A N 1
ATOM 882 C CA . PHE A 1 117 ? -3.978 -0.578 13.338 1.00 95.81 117 PHE A CA 1
ATOM 883 C C . PHE A 1 117 ? -5.180 -0.121 12.513 1.00 95.81 117 PHE A C 1
ATOM 885 O O . PHE A 1 117 ? -5.029 0.763 11.668 1.00 95.81 117 PHE A O 1
ATOM 892 N N . VAL A 1 118 ? -6.373 -0.682 12.746 1.00 96.31 118 VAL A N 1
ATOM 893 C CA . VAL A 1 118 ? -7.601 -0.239 12.063 1.00 96.31 118 VAL A CA 1
ATOM 894 C C . VAL A 1 118 ? -7.858 1.246 12.335 1.00 96.31 118 VAL A C 1
ATOM 896 O O . VAL A 1 118 ? -8.056 2.000 11.378 1.00 96.31 118 VAL A O 1
ATOM 899 N N . LEU A 1 119 ? -7.794 1.666 13.602 1.00 95.25 119 LEU A N 1
ATOM 900 C CA . LEU A 1 119 ? -8.011 3.053 14.019 1.00 95.25 119 LEU A CA 1
ATOM 901 C C . LEU A 1 119 ? -6.960 4.002 13.441 1.00 95.25 119 LEU A C 1
ATOM 903 O O . LEU A 1 119 ? -7.304 4.968 12.758 1.00 95.25 119 LEU A O 1
ATOM 907 N N . ALA A 1 120 ? -5.673 3.709 13.637 1.00 96.06 120 ALA A N 1
ATOM 908 C CA . ALA A 1 120 ? -4.599 4.570 13.152 1.00 96.06 120 ALA A CA 1
ATOM 909 C C . ALA A 1 120 ? -4.662 4.736 11.626 1.00 96.06 120 ALA A C 1
ATOM 911 O O . ALA A 1 120 ? -4.569 5.853 11.112 1.00 96.06 120 ALA A O 1
ATOM 912 N N . MET A 1 121 ? -4.907 3.649 10.887 1.00 97.31 121 MET A N 1
ATOM 913 C CA . MET A 1 121 ? -5.075 3.723 9.437 1.00 97.31 121 MET A CA 1
ATOM 914 C C . MET A 1 121 ? -6.330 4.505 9.024 1.00 97.31 121 MET A C 1
ATOM 916 O O . MET A 1 121 ? -6.288 5.182 7.999 1.00 97.31 121 MET A O 1
ATOM 920 N N . ALA A 1 122 ? -7.418 4.466 9.802 1.00 96.25 122 ALA A N 1
ATOM 921 C CA . ALA A 1 122 ? -8.604 5.286 9.543 1.00 96.25 122 ALA A CA 1
ATOM 922 C C . ALA A 1 122 ? -8.294 6.784 9.661 1.00 96.25 122 ALA A C 1
ATOM 924 O O . ALA A 1 122 ? -8.661 7.560 8.778 1.00 96.25 122 ALA A O 1
ATOM 925 N N . HIS A 1 123 ? -7.525 7.181 10.677 1.00 95.88 123 HIS A N 1
ATOM 926 C CA . HIS A 1 123 ? -7.030 8.552 10.794 1.00 95.88 123 HIS A CA 1
ATOM 927 C C . HIS A 1 123 ? -6.117 8.938 9.627 1.00 95.88 123 HIS A C 1
ATOM 929 O O . HIS A 1 123 ? -6.295 10.011 9.054 1.00 95.88 123 HIS A O 1
ATOM 935 N N . LEU A 1 124 ? -5.182 8.072 9.218 1.00 94.81 124 LEU A N 1
ATOM 936 C CA . LEU A 1 124 ? -4.315 8.341 8.064 1.00 94.81 124 LEU A CA 1
ATOM 937 C C . LEU A 1 124 ? -5.106 8.509 6.758 1.00 94.81 124 LEU A C 1
ATOM 939 O O . LEU A 1 124 ? -4.802 9.393 5.956 1.00 94.81 124 LEU A O 1
ATOM 943 N N . ASP A 1 125 ? -6.125 7.684 6.539 1.00 94.19 125 ASP A N 1
ATOM 944 C CA . ASP A 1 125 ? -6.960 7.735 5.339 1.00 94.19 125 ASP A CA 1
ATOM 945 C C . ASP A 1 125 ? -7.873 8.974 5.310 1.00 94.19 125 ASP A C 1
ATOM 947 O O . ASP A 1 125 ? -8.089 9.546 4.237 1.00 94.19 125 ASP A O 1
ATOM 951 N N . THR A 1 126 ? -8.366 9.429 6.465 1.00 93.06 126 THR A N 1
ATOM 952 C CA . THR A 1 126 ? -9.115 10.691 6.594 1.00 93.06 126 THR A CA 1
ATOM 953 C C . THR A 1 126 ? -8.199 11.904 6.439 1.00 93.06 126 THR A C 1
ATOM 955 O O . THR A 1 126 ? -8.531 12.833 5.705 1.00 93.06 126 THR A O 1
ATOM 958 N N . ALA A 1 127 ? -6.997 11.876 7.023 1.00 91.38 127 ALA A N 1
ATOM 959 C CA . ALA A 1 127 ? -6.003 12.938 6.874 1.00 91.38 127 ALA A CA 1
ATOM 960 C C . ALA A 1 127 ? -5.649 13.202 5.403 1.00 91.38 127 ALA A C 1
ATOM 962 O O . ALA A 1 127 ? -5.529 14.356 4.992 1.00 91.38 127 ALA A O 1
ATOM 963 N N . ARG A 1 128 ? -5.520 12.136 4.600 1.00 88.12 128 ARG A N 1
ATOM 964 C CA . ARG A 1 128 ? -5.282 12.224 3.150 1.00 88.12 128 ARG A CA 1
ATOM 965 C C . ARG A 1 128 ? -6.447 12.858 2.392 1.00 88.12 128 ARG A C 1
ATOM 967 O O . ARG A 1 128 ? -6.209 13.484 1.370 1.00 88.12 128 ARG A O 1
ATOM 974 N N . ALA A 1 129 ? -7.684 12.721 2.867 1.00 89.44 129 ALA A N 1
ATOM 975 C CA . ALA A 1 129 ? -8.846 13.324 2.211 1.00 89.44 129 ALA A CA 1
ATOM 976 C C . ALA A 1 129 ? -8.956 14.840 2.432 1.00 89.44 129 ALA A C 1
ATOM 978 O O . ALA A 1 129 ? -9.610 15.509 1.637 1.00 89.44 129 ALA A O 1
ATOM 979 N N . PHE A 1 130 ? -8.296 15.372 3.465 1.00 86.06 130 PHE A N 1
ATOM 980 C CA . PHE A 1 130 ? -8.117 16.813 3.659 1.00 86.06 130 PHE A CA 1
ATOM 981 C C . PHE A 1 130 ? -6.989 17.406 2.800 1.00 86.06 130 PHE A C 1
ATOM 983 O O . PHE A 1 130 ? -6.898 18.626 2.681 1.00 86.06 130 PHE A O 1
ATOM 990 N N . ALA A 1 131 ? -6.121 16.580 2.205 1.00 76.56 131 ALA A N 1
ATOM 991 C CA . ALA A 1 131 ? -5.107 17.074 1.281 1.00 76.56 131 ALA A CA 1
ATOM 992 C C . ALA A 1 131 ? -5.773 17.480 -0.042 1.00 76.56 131 ALA A C 1
ATOM 994 O O . ALA A 1 131 ? -6.524 16.700 -0.634 1.00 76.56 131 ALA A O 1
ATOM 995 N N . THR A 1 132 ? -5.495 18.694 -0.520 1.00 64.25 132 THR A N 1
ATOM 996 C CA . THR A 1 132 ? -5.948 19.123 -1.849 1.00 64.25 132 THR A CA 1
ATOM 997 C C . THR A 1 132 ? -4.864 18.829 -2.891 1.00 64.25 132 THR A C 1
ATOM 999 O O . THR A 1 132 ? -3.681 18.892 -2.567 1.00 64.25 132 THR A O 1
ATOM 1002 N N . PRO A 1 133 ? -5.218 18.521 -4.154 1.00 56.34 133 PRO A N 1
ATOM 1003 C CA . PRO A 1 133 ? -4.237 18.163 -5.188 1.00 56.34 133 PRO A CA 1
ATOM 1004 C C . PRO A 1 133 ? -3.215 19.258 -5.529 1.00 56.34 133 PRO A C 1
ATOM 1006 O O . PRO A 1 133 ? -2.246 18.982 -6.230 1.00 56.34 133 PRO A O 1
ATOM 1009 N N . THR A 1 134 ? -3.471 20.498 -5.112 1.00 54.88 134 THR A N 1
ATOM 1010 C CA . THR A 1 134 ? -2.675 21.687 -5.442 1.00 54.88 134 THR A CA 1
ATOM 1011 C C . THR A 1 134 ? -1.905 22.249 -4.255 1.00 54.88 134 THR A C 1
ATOM 1013 O O . THR A 1 134 ? -1.150 23.198 -4.443 1.00 54.88 134 THR A O 1
ATOM 1016 N N . ASP A 1 135 ? -2.136 21.729 -3.049 1.00 57.25 135 ASP A N 1
ATOM 1017 C CA . ASP A 1 135 ? -1.497 22.231 -1.839 1.00 57.25 135 ASP A CA 1
ATOM 1018 C C . ASP A 1 135 ? -0.429 21.245 -1.371 1.00 57.25 135 ASP A C 1
ATOM 1020 O O . ASP A 1 135 ? -0.725 20.151 -0.888 1.00 57.25 135 ASP A O 1
ATOM 1024 N N . ASP A 1 136 ? 0.828 21.653 -1.526 1.00 57.75 136 ASP A N 1
ATOM 1025 C CA . ASP A 1 136 ? 1.974 20.915 -1.001 1.00 57.75 136 ASP A CA 1
ATOM 1026 C C . ASP A 1 136 ? 2.035 21.008 0.538 1.00 57.75 136 ASP A C 1
ATOM 1028 O O . ASP A 1 136 ? 2.735 20.227 1.192 1.00 57.75 136 ASP A O 1
ATOM 1032 N N . ALA A 1 137 ? 1.300 21.948 1.151 1.00 65.69 137 ALA A N 1
ATOM 1033 C CA . ALA A 1 137 ? 1.249 22.099 2.593 1.00 65.69 137 ALA A CA 1
ATOM 1034 C C . ALA A 1 137 ? 0.206 21.166 3.224 1.00 65.69 137 ALA A C 1
ATOM 1036 O O . ALA A 1 137 ? -0.985 21.181 2.923 1.00 65.69 137 ALA A O 1
ATOM 1037 N N . VAL A 1 138 ? 0.651 20.381 4.205 1.00 76.00 138 VAL A N 1
ATOM 1038 C CA . VAL A 1 138 ? -0.251 19.573 5.031 1.00 76.00 138 VAL A CA 1
ATOM 1039 C C . VAL A 1 138 ? -1.182 20.496 5.831 1.00 76.00 138 VAL A C 1
ATOM 1041 O O . VAL A 1 138 ? -0.710 21.260 6.689 1.00 76.00 138 VAL A O 1
ATOM 1044 N N . SER A 1 139 ? -2.493 20.380 5.587 1.00 84.62 139 SER A N 1
ATOM 1045 C CA . SER A 1 139 ? -3.531 21.154 6.281 1.00 84.62 139 SER A CA 1
ATOM 1046 C C . SER A 1 139 ? -3.485 20.952 7.811 1.00 84.62 139 SER A C 1
ATOM 1048 O O . SER A 1 139 ? -3.019 19.907 8.291 1.00 84.62 139 SER A O 1
ATOM 1050 N N . PRO A 1 140 ? -3.946 21.928 8.618 1.00 87.81 140 PRO A N 1
ATOM 1051 C CA . PRO A 1 140 ? -4.063 21.762 10.070 1.00 87.81 140 PRO A CA 1
ATOM 1052 C C . PRO A 1 140 ? -4.889 20.528 10.464 1.00 87.81 140 PRO A C 1
ATOM 1054 O O . PRO A 1 140 ? -4.530 19.812 11.397 1.00 87.81 140 PRO A O 1
ATOM 1057 N N . GLU A 1 141 ? -5.950 20.240 9.719 1.00 89.50 141 GLU A N 1
ATOM 1058 C CA . GLU A 1 141 ? -6.843 19.095 9.899 1.00 89.50 141 GLU A CA 1
ATOM 1059 C C . GLU A 1 141 ? -6.116 17.775 9.627 1.00 89.50 141 GLU A C 1
ATOM 1061 O O . GLU A 1 141 ? -6.129 16.875 10.470 1.00 89.50 141 GLU A O 1
ATOM 1066 N N . SER A 1 142 ? -5.387 17.679 8.510 1.00 89.44 142 SER A N 1
ATOM 1067 C CA . SER A 1 142 ? -4.534 16.522 8.216 1.00 89.44 142 SER A CA 1
ATOM 1068 C C . SER A 1 142 ? -3.522 16.286 9.343 1.00 89.44 142 SER A C 1
ATOM 1070 O O . SER A 1 142 ? -3.349 15.149 9.781 1.00 89.44 142 SER A O 1
ATOM 1072 N N . LYS A 1 143 ? -2.898 17.350 9.877 1.00 89.31 143 LYS A N 1
ATOM 1073 C CA . LYS A 1 143 ? -1.951 17.250 11.006 1.00 89.31 143 LYS A CA 1
ATOM 1074 C C . LYS A 1 143 ? -2.603 16.697 12.273 1.00 89.31 143 LYS A C 1
ATOM 1076 O O . LYS A 1 143 ? -1.975 15.879 12.942 1.00 89.31 143 LYS A O 1
ATOM 1081 N N . LYS A 1 144 ? -3.839 17.100 12.600 1.00 92.19 144 LYS A N 1
ATOM 1082 C CA . LYS A 1 144 ? -4.580 16.568 13.762 1.00 92.19 144 LYS A CA 1
ATOM 1083 C C . LYS A 1 144 ? -4.780 15.057 13.638 1.00 92.19 144 LYS A C 1
ATOM 1085 O O . LYS A 1 144 ? -4.445 14.321 14.561 1.00 92.19 144 LYS A O 1
ATOM 1090 N N . HIS A 1 145 ? -5.240 14.586 12.481 1.00 93.69 145 HIS A N 1
ATOM 1091 C CA . HIS A 1 145 ? -5.428 13.153 12.252 1.00 93.69 145 HIS A CA 1
ATOM 1092 C C . HIS A 1 145 ? -4.099 12.381 12.227 1.00 93.69 145 HIS A C 1
ATOM 1094 O O . HIS A 1 145 ? -4.019 11.307 12.817 1.00 93.69 145 HIS A O 1
ATOM 1100 N N . PHE A 1 146 ? -3.033 12.931 11.635 1.00 92.44 146 PHE A N 1
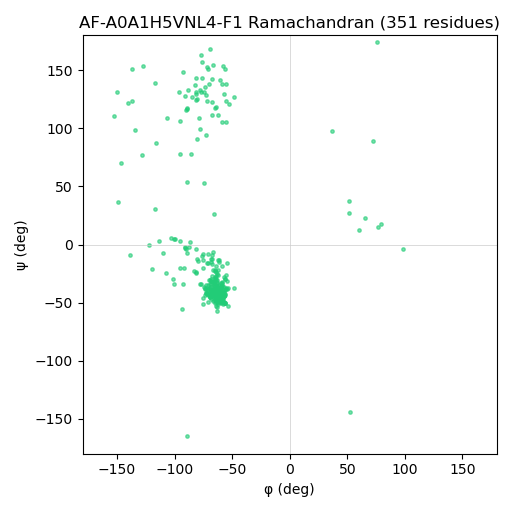ATOM 1101 C CA . PHE A 1 146 ? -1.700 12.319 11.705 1.00 92.44 146 PHE A CA 1
ATOM 1102 C C . PHE A 1 146 ? -1.181 12.206 13.137 1.00 92.44 146 PHE A C 1
ATOM 1104 O O . PHE A 1 146 ? -0.589 11.188 13.483 1.00 92.44 146 PHE A O 1
ATOM 1111 N N . LYS A 1 147 ? -1.402 13.229 13.969 1.00 93.31 147 LYS A N 1
ATOM 1112 C CA . LYS A 1 147 ? -1.024 13.196 15.383 1.00 93.31 147 LYS A CA 1
ATOM 1113 C C . LYS A 1 147 ? -1.804 12.119 16.137 1.00 93.31 147 LYS A C 1
ATOM 1115 O O . LYS A 1 147 ? -1.198 11.328 16.846 1.00 93.31 147 LYS A O 1
ATOM 1120 N N . ARG A 1 148 ? -3.121 12.036 15.930 1.00 94.38 148 ARG A N 1
ATOM 1121 C CA . ARG A 1 148 ? -3.953 11.012 16.576 1.00 94.38 148 ARG A CA 1
ATOM 1122 C C . ARG A 1 148 ? -3.549 9.592 16.168 1.00 94.38 148 ARG A C 1
ATOM 1124 O O . ARG A 1 148 ? -3.440 8.722 17.024 1.00 94.38 148 ARG A O 1
ATOM 1131 N N . ALA A 1 149 ? -3.236 9.367 14.889 1.00 95.25 149 ALA A N 1
ATOM 1132 C CA . ALA A 1 149 ? -2.722 8.078 14.418 1.00 95.25 149 ALA A CA 1
ATOM 1133 C C . ALA A 1 149 ? -1.415 7.665 15.123 1.00 95.25 149 ALA A C 1
ATOM 1135 O O . ALA A 1 149 ? -1.209 6.482 15.386 1.00 95.25 149 ALA A O 1
ATOM 1136 N N . GLU A 1 150 ? -0.542 8.622 15.453 1.00 93.56 150 GLU A N 1
ATOM 1137 C CA . GLU A 1 150 ? 0.661 8.346 16.244 1.00 93.56 150 GLU A CA 1
ATOM 1138 C C . GLU A 1 150 ? 0.381 8.056 17.707 1.00 93.56 150 GLU A C 1
ATOM 1140 O O . GLU A 1 150 ? 0.992 7.146 18.254 1.00 93.56 150 GLU A O 1
ATOM 1145 N N . GLU A 1 151 ? -0.508 8.821 18.338 1.00 93.50 151 GLU A N 1
ATOM 1146 C CA . GLU A 1 151 ? -0.914 8.588 19.727 1.00 93.50 151 GLU A CA 1
ATOM 1147 C C . GLU A 1 151 ? -1.470 7.164 19.877 1.00 93.50 151 GLU A C 1
ATOM 1149 O O . GLU A 1 151 ? -1.030 6.422 20.750 1.00 93.50 151 GLU A O 1
ATOM 1154 N N . ILE A 1 152 ? -2.320 6.734 18.938 1.00 93.69 152 ILE A N 1
ATOM 1155 C CA . ILE A 1 152 ? -2.816 5.354 18.858 1.00 93.69 152 ILE A CA 1
ATOM 1156 C C . ILE A 1 152 ? -1.665 4.359 18.658 1.00 93.69 152 ILE A C 1
ATOM 1158 O O . ILE A 1 152 ? -1.597 3.332 19.333 1.00 93.69 152 ILE A O 1
ATOM 1162 N N . PHE A 1 153 ? -0.740 4.643 17.734 1.00 93.06 153 PHE A N 1
ATOM 1163 C CA . PHE A 1 153 ? 0.401 3.763 17.484 1.00 93.06 153 PHE A CA 1
ATOM 1164 C C . PHE A 1 153 ? 1.300 3.611 18.715 1.00 93.06 153 PHE A C 1
ATOM 1166 O O . PHE A 1 153 ? 1.819 2.525 18.946 1.00 93.06 153 PHE A O 1
ATOM 1173 N N . GLN A 1 154 ? 1.468 4.643 19.542 1.00 91.75 154 GLN A N 1
ATOM 1174 C CA . GLN A 1 154 ? 2.291 4.577 20.756 1.00 91.75 154 GLN A CA 1
ATOM 1175 C C . GLN A 1 154 ? 1.756 3.576 21.793 1.00 91.75 154 GLN A C 1
ATOM 1177 O O . GLN A 1 154 ? 2.554 3.014 22.544 1.00 91.75 154 GLN A O 1
ATOM 1182 N N . CYS A 1 155 ? 0.452 3.279 21.791 1.00 89.69 155 CYS A N 1
ATOM 1183 C CA . CYS A 1 155 ? -0.156 2.297 22.694 1.00 89.69 155 CYS A CA 1
ATOM 1184 C C . CYS A 1 155 ? 0.347 0.859 22.454 1.00 89.69 155 CYS A C 1
ATOM 1186 O O . CYS A 1 155 ? 0.378 0.051 23.383 1.00 89.69 155 CYS A O 1
ATOM 1188 N N . PHE A 1 156 ? 0.762 0.518 21.226 1.00 88.25 156 PHE A N 1
ATOM 1189 C CA . PHE A 1 156 ? 1.142 -0.858 20.863 1.00 88.25 156 PHE A CA 1
ATOM 1190 C C . PHE A 1 156 ? 2.383 -0.989 19.966 1.00 88.25 156 PHE A C 1
ATOM 1192 O O . PHE A 1 156 ? 2.884 -2.092 19.766 1.00 88.25 156 PHE A O 1
ATOM 1199 N N . GLY A 1 157 ? 2.920 0.107 19.436 1.00 81.62 157 GLY A N 1
ATOM 1200 C CA . GLY A 1 157 ? 3.956 0.122 18.397 1.00 81.62 157 GLY A CA 1
ATOM 1201 C C . GLY A 1 157 ? 5.348 -0.331 18.843 1.00 81.62 157 GLY A C 1
ATOM 1202 O O . GLY A 1 157 ? 6.222 -0.516 17.996 1.00 81.62 157 GLY A O 1
ATOM 1203 N N . ASN A 1 158 ? 5.544 -0.527 20.151 1.00 82.38 158 ASN A N 1
ATOM 1204 C CA . ASN A 1 158 ? 6.752 -1.108 20.747 1.00 82.38 158 ASN A CA 1
ATOM 1205 C C . ASN A 1 158 ? 6.626 -2.625 20.992 1.00 82.38 158 ASN A C 1
ATOM 1207 O O . ASN A 1 158 ? 7.512 -3.235 21.585 1.00 82.38 158 ASN A O 1
ATOM 1211 N N . GLN A 1 159 ? 5.509 -3.241 20.601 1.00 74.75 159 GLN A N 1
ATOM 1212 C CA . GLN A 1 159 ? 5.305 -4.680 20.741 1.00 74.75 159 GLN A CA 1
ATOM 1213 C C . GLN A 1 159 ? 5.985 -5.429 19.582 1.00 74.75 159 GLN A C 1
ATOM 1215 O O . GLN A 1 159 ? 5.963 -4.954 18.455 1.00 74.75 159 GLN A O 1
ATOM 1220 N N . LYS A 1 160 ? 6.562 -6.608 19.868 1.00 70.88 160 LYS A N 1
ATOM 1221 C CA . LYS A 1 160 ? 7.073 -7.626 18.918 1.00 70.88 160 LYS A CA 1
ATOM 1222 C C . LYS A 1 160 ? 7.739 -7.055 17.649 1.00 70.88 160 LYS A C 1
ATOM 1224 O O . LYS A 1 160 ? 7.076 -6.849 16.635 1.00 70.88 160 LYS A O 1
ATOM 1229 N N . ASP A 1 161 ? 9.070 -6.978 17.658 1.00 68.25 161 ASP A N 1
ATOM 1230 C CA . ASP A 1 161 ? 9.897 -6.460 16.548 1.00 68.25 161 ASP A CA 1
ATOM 1231 C C . ASP A 1 161 ? 9.658 -7.123 15.173 1.00 68.25 161 ASP A C 1
ATOM 1233 O O . ASP A 1 161 ? 10.053 -6.575 14.149 1.00 68.25 161 ASP A O 1
ATOM 1237 N N . SER A 1 162 ? 9.007 -8.292 15.125 1.00 80.44 162 SER A N 1
ATOM 1238 C CA . SER A 1 162 ? 8.718 -9.047 13.899 1.00 80.44 162 SER A CA 1
ATOM 1239 C C . SER A 1 162 ? 7.275 -8.957 13.383 1.00 80.44 162 SER A C 1
ATOM 1241 O O . SER A 1 162 ? 6.940 -9.676 12.441 1.00 80.44 162 SER A O 1
ATOM 1243 N N . SER A 1 163 ? 6.407 -8.130 13.979 1.00 92.12 163 SER A N 1
ATOM 1244 C CA . SER A 1 163 ? 5.023 -7.972 13.498 1.00 92.12 163 SER A CA 1
ATOM 1245 C C . SER A 1 163 ? 4.968 -7.190 12.180 1.00 92.12 163 SER A C 1
ATOM 1247 O O . SER A 1 163 ? 5.414 -6.042 12.098 1.00 92.12 163 SER A O 1
ATOM 1249 N N . LEU A 1 164 ? 4.368 -7.800 11.152 1.00 93.44 164 LEU A N 1
ATOM 1250 C CA . LEU A 1 164 ? 4.187 -7.196 9.831 1.00 93.44 164 LEU A CA 1
ATOM 1251 C C . LEU A 1 164 ? 3.213 -6.012 9.902 1.00 93.44 164 LEU A C 1
ATOM 1253 O O . LEU A 1 164 ? 3.458 -4.965 9.312 1.00 93.44 164 LEU A O 1
ATOM 1257 N N . LEU A 1 165 ? 2.140 -6.140 10.673 1.00 94.19 165 LEU A N 1
ATOM 1258 C CA . LEU A 1 165 ? 1.125 -5.119 10.898 1.00 94.19 165 LEU A CA 1
ATOM 1259 C C . LEU A 1 165 ? 1.718 -3.857 11.544 1.00 94.19 165 LEU A C 1
ATOM 1261 O O . LEU A 1 165 ? 1.438 -2.743 11.095 1.00 94.19 165 LEU A O 1
ATOM 1265 N N . ILE A 1 166 ? 2.596 -4.014 12.539 1.00 94.69 166 ILE A N 1
ATOM 1266 C CA . ILE A 1 166 ? 3.310 -2.884 13.157 1.00 94.69 166 ILE A CA 1
ATOM 1267 C C . ILE A 1 166 ? 4.250 -2.220 12.145 1.00 94.69 166 ILE A C 1
ATOM 1269 O O . ILE A 1 166 ? 4.261 -0.991 12.034 1.00 94.69 166 ILE A O 1
ATOM 1273 N N . ALA A 1 167 ? 5.000 -3.008 11.368 1.00 95.38 167 ALA A N 1
ATOM 1274 C CA . ALA A 1 167 ? 5.905 -2.478 10.352 1.00 95.38 167 ALA A CA 1
ATOM 1275 C C . ALA A 1 167 ? 5.160 -1.732 9.225 1.00 95.38 167 ALA A C 1
ATOM 1277 O O . ALA A 1 167 ? 5.592 -0.657 8.801 1.00 95.38 167 ALA A O 1
ATOM 1278 N N . LEU A 1 168 ? 4.004 -2.249 8.793 1.00 96.12 168 LEU A N 1
ATOM 1279 C CA . LEU A 1 168 ? 3.122 -1.609 7.813 1.00 96.12 168 LEU A CA 1
ATOM 1280 C C . LEU A 1 168 ? 2.634 -0.244 8.307 1.00 96.12 168 LEU A C 1
ATOM 1282 O O . LEU A 1 168 ? 2.712 0.739 7.568 1.00 96.12 168 LEU A O 1
ATOM 1286 N N . LEU A 1 169 ? 2.157 -0.160 9.553 1.00 96.06 169 LEU A N 1
ATOM 1287 C CA . LEU A 1 169 ? 1.678 1.104 10.113 1.00 96.06 169 LEU A CA 1
ATOM 1288 C C . LEU A 1 169 ? 2.810 2.109 10.306 1.00 96.06 169 LEU A C 1
ATOM 1290 O O . LEU A 1 169 ? 2.633 3.287 10.001 1.00 96.06 169 LEU A O 1
ATOM 1294 N N . ARG A 1 170 ? 3.990 1.656 10.740 1.00 95.00 170 ARG A N 1
ATOM 1295 C CA . ARG A 1 170 ? 5.172 2.518 10.851 1.00 95.00 170 ARG A CA 1
ATOM 1296 C C . ARG A 1 170 ? 5.539 3.135 9.499 1.00 95.00 170 ARG A C 1
ATOM 1298 O O . ARG A 1 170 ? 5.725 4.347 9.423 1.00 95.00 170 ARG A O 1
ATOM 1305 N N . CYS A 1 171 ? 5.559 2.338 8.429 1.00 95.31 171 CYS A N 1
ATOM 1306 C CA . CYS A 1 171 ? 5.780 2.851 7.074 1.00 95.31 171 CYS A CA 1
ATOM 1307 C C . CYS A 1 171 ? 4.679 3.837 6.653 1.00 95.31 171 CYS A C 1
ATOM 1309 O O . CYS A 1 171 ? 4.984 4.900 6.121 1.00 95.31 171 CYS A O 1
ATOM 1311 N N . ALA A 1 172 ? 3.408 3.546 6.951 1.00 94.88 172 ALA A N 1
ATOM 1312 C CA . ALA A 1 172 ? 2.294 4.437 6.623 1.00 94.88 172 ALA A CA 1
ATOM 1313 C C . ALA A 1 172 ? 2.358 5.791 7.361 1.00 94.88 172 ALA A C 1
ATOM 1315 O O . ALA A 1 172 ? 2.035 6.823 6.768 1.00 94.88 172 ALA A O 1
ATOM 1316 N N . LEU A 1 173 ? 2.789 5.799 8.628 1.00 93.19 173 LEU A N 1
ATOM 1317 C CA . LEU A 1 173 ? 3.017 7.010 9.428 1.00 93.19 173 LEU A CA 1
ATOM 1318 C C . LEU A 1 173 ? 4.184 7.841 8.887 1.00 93.19 173 LEU A C 1
ATOM 1320 O O . LEU A 1 173 ? 4.085 9.066 8.808 1.00 93.19 173 LEU A O 1
ATOM 1324 N N . ILE A 1 174 ? 5.268 7.182 8.471 1.00 91.38 174 ILE A N 1
ATOM 1325 C CA . ILE A 1 174 ? 6.388 7.854 7.808 1.00 91.38 174 ILE A CA 1
ATOM 1326 C C . ILE A 1 174 ? 5.915 8.445 6.486 1.00 91.38 174 ILE A C 1
ATOM 1328 O O . ILE A 1 174 ? 6.142 9.622 6.238 1.00 91.38 174 ILE A O 1
ATOM 1332 N N . ASP A 1 175 ? 5.192 7.696 5.657 1.00 88.94 175 ASP A N 1
ATOM 1333 C CA . ASP A 1 175 ? 4.687 8.173 4.364 1.00 88.94 175 ASP A CA 1
ATOM 1334 C C . ASP A 1 175 ? 3.707 9.345 4.479 1.00 88.94 175 ASP A C 1
ATOM 1336 O O . ASP A 1 175 ? 3.651 10.185 3.585 1.00 88.94 175 ASP A O 1
ATOM 1340 N N . ALA A 1 176 ? 3.002 9.475 5.603 1.00 86.00 176 ALA A N 1
ATOM 1341 C CA . ALA A 1 176 ? 2.213 10.665 5.919 1.00 86.00 176 ALA A CA 1
ATOM 1342 C C . ALA A 1 176 ? 3.065 11.931 6.171 1.00 86.00 176 ALA A C 1
ATOM 1344 O O . ALA A 1 176 ? 2.532 13.040 6.229 1.00 86.00 176 ALA A O 1
ATOM 1345 N N . ARG A 1 177 ? 4.387 11.786 6.327 1.00 80.62 177 ARG A N 1
ATOM 1346 C CA . ARG A 1 177 ? 5.351 12.838 6.680 1.00 80.62 177 ARG A CA 1
ATOM 1347 C C . ARG A 1 177 ? 6.518 12.857 5.692 1.00 80.62 177 ARG A C 1
ATOM 1349 O O . ARG A 1 177 ? 7.620 12.411 6.030 1.00 80.62 177 ARG A O 1
ATOM 1356 N N . PRO A 1 178 ? 6.325 13.408 4.481 1.00 70.00 178 PRO A N 1
ATOM 1357 C CA . PRO A 1 178 ? 7.357 13.398 3.443 1.00 70.00 178 PRO A CA 1
ATOM 1358 C C . PRO A 1 178 ? 8.681 14.037 3.899 1.00 70.00 178 PRO A C 1
ATOM 1360 O O . PRO A 1 178 ? 9.746 13.568 3.523 1.00 70.00 178 PRO A O 1
ATOM 1363 N N . ASN A 1 179 ? 8.653 15.005 4.819 1.00 74.88 179 ASN A N 1
ATOM 1364 C CA . ASN A 1 179 ? 9.869 15.665 5.316 1.00 74.88 179 ASN A CA 1
ATOM 1365 C C . ASN A 1 179 ? 10.711 14.821 6.305 1.00 74.88 179 ASN A C 1
ATOM 1367 O O . ASN A 1 179 ? 11.809 15.232 6.674 1.00 74.88 179 ASN A O 1
ATOM 1371 N N . HIS A 1 180 ? 10.222 13.662 6.767 1.00 75.88 180 HIS A N 1
ATOM 1372 C CA . HIS A 1 180 ? 10.926 12.781 7.712 1.00 75.88 180 HIS A CA 1
ATOM 1373 C C . HIS A 1 180 ? 11.702 11.675 6.972 1.00 75.88 180 HIS A C 1
ATOM 1375 O O . HIS A 1 180 ? 11.259 10.533 6.879 1.00 75.88 180 HIS A O 1
ATOM 1381 N N . CYS A 1 181 ? 12.867 12.009 6.409 1.00 80.75 181 CYS A N 1
ATOM 1382 C CA . CYS A 1 181 ? 13.657 11.051 5.617 1.00 80.75 181 CYS A CA 1
ATOM 1383 C C . CYS A 1 181 ? 14.528 10.098 6.455 1.00 80.75 181 CYS A C 1
ATOM 1385 O O . CYS A 1 181 ? 14.879 9.027 5.973 1.00 80.75 181 CYS A O 1
ATOM 1387 N N . LYS A 1 182 ? 14.888 10.466 7.694 1.00 87.19 182 LYS A N 1
ATOM 1388 C CA . LYS A 1 182 ? 15.842 9.694 8.519 1.00 87.19 182 LYS A CA 1
ATOM 1389 C C . LYS A 1 182 ? 15.321 8.313 8.923 1.00 87.19 182 LYS A C 1
ATOM 1391 O O . LYS A 1 182 ? 16.094 7.364 8.948 1.00 87.19 182 LYS A O 1
ATOM 1396 N N . ASP A 1 183 ? 14.022 8.203 9.184 1.00 89.50 183 ASP A N 1
ATOM 1397 C CA . ASP A 1 183 ? 13.402 6.959 9.661 1.00 89.50 183 ASP A CA 1
ATOM 1398 C C . ASP A 1 183 ? 12.906 6.063 8.522 1.00 89.50 183 ASP A C 1
ATOM 1400 O O . ASP A 1 183 ? 12.440 4.950 8.761 1.00 89.50 183 ASP A O 1
ATOM 1404 N N . LEU A 1 184 ? 13.016 6.534 7.275 1.00 91.94 184 LEU A N 1
ATOM 1405 C CA . LEU A 1 184 ? 12.471 5.854 6.109 1.00 91.94 184 LEU A CA 1
ATOM 1406 C C . LEU A 1 184 ? 13.120 4.486 5.884 1.00 91.94 184 LEU A C 1
ATOM 1408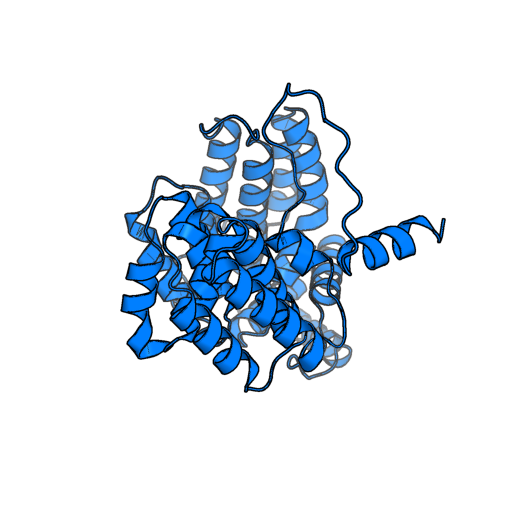 O O . LEU A 1 184 ? 12.414 3.480 5.842 1.00 91.94 184 LEU A O 1
ATOM 1412 N N . ALA A 1 185 ? 14.448 4.454 5.744 1.00 92.19 185 ALA A N 1
ATOM 1413 C CA . ALA A 1 185 ? 15.168 3.212 5.483 1.00 92.19 185 ALA A CA 1
ATOM 1414 C C . ALA A 1 185 ? 14.997 2.201 6.633 1.00 92.19 185 ALA A C 1
ATOM 1416 O O . ALA A 1 185 ? 14.519 1.105 6.351 1.00 92.19 185 ALA A O 1
ATOM 1417 N N . PRO A 1 186 ? 15.203 2.564 7.921 1.00 91.81 186 PRO A N 1
ATOM 1418 C CA . PRO A 1 186 ? 14.966 1.635 9.028 1.00 91.81 186 PRO A CA 1
ATOM 1419 C C . PRO A 1 186 ? 13.552 1.039 9.062 1.00 91.81 186 PRO A C 1
ATOM 1421 O O . PRO A 1 186 ? 13.377 -0.132 9.400 1.00 91.81 186 PRO A O 1
ATOM 1424 N N . ALA A 1 187 ? 12.524 1.824 8.726 1.00 92.94 187 ALA A N 1
ATOM 1425 C CA . ALA A 1 187 ? 11.154 1.326 8.717 1.00 92.94 187 ALA A CA 1
ATOM 1426 C C . ALA A 1 187 ? 10.885 0.356 7.564 1.00 92.94 187 ALA A C 1
ATOM 1428 O O . ALA A 1 187 ? 10.270 -0.689 7.785 1.00 92.94 187 ALA A O 1
ATOM 1429 N N . TYR A 1 188 ? 11.361 0.674 6.357 1.00 94.75 188 TYR A N 1
ATOM 1430 C CA . TYR A 1 188 ? 11.217 -0.222 5.214 1.00 94.75 188 TYR A CA 1
ATOM 1431 C C . TYR A 1 188 ? 12.081 -1.479 5.355 1.00 94.75 188 TYR A C 1
ATOM 1433 O O . TYR A 1 188 ? 11.608 -2.554 4.997 1.00 94.75 188 TYR A O 1
ATOM 1441 N N . ASP A 1 189 ? 13.267 -1.394 5.959 1.00 92.31 189 ASP A N 1
ATOM 1442 C CA . ASP A 1 189 ? 14.091 -2.560 6.295 1.00 92.31 189 ASP A CA 1
ATOM 1443 C C . ASP A 1 189 ? 13.351 -3.498 7.255 1.00 92.31 189 ASP A C 1
ATOM 1445 O O . ASP A 1 189 ? 13.294 -4.705 7.021 1.00 92.31 189 ASP A O 1
ATOM 1449 N N . ALA A 1 190 ? 12.709 -2.950 8.295 1.00 92.62 190 ALA A N 1
ATOM 1450 C CA . ALA A 1 190 ? 11.891 -3.733 9.219 1.00 92.62 190 ALA A CA 1
ATOM 1451 C C . ALA A 1 190 ? 10.678 -4.375 8.522 1.00 92.62 190 ALA A C 1
ATOM 1453 O O . ALA A 1 190 ? 10.387 -5.549 8.748 1.00 92.62 190 ALA A O 1
ATOM 1454 N N . LEU A 1 191 ? 9.988 -3.636 7.645 1.00 94.50 191 LEU A N 1
ATOM 1455 C CA . LEU A 1 191 ? 8.850 -4.153 6.878 1.00 94.50 191 LEU A CA 1
ATOM 1456 C C . LEU A 1 191 ? 9.262 -5.282 5.930 1.00 94.50 191 LEU A C 1
ATOM 1458 O O . LEU A 1 191 ? 8.616 -6.328 5.882 1.00 94.50 191 LEU A O 1
ATOM 1462 N N . ILE A 1 192 ? 10.354 -5.087 5.195 1.00 92.62 192 ILE A N 1
ATOM 1463 C CA . ILE A 1 192 ? 10.887 -6.085 4.273 1.00 92.62 192 ILE A CA 1
ATOM 1464 C C . ILE A 1 192 ? 11.378 -7.313 5.055 1.00 92.62 192 ILE A C 1
ATOM 1466 O O . ILE A 1 192 ? 11.098 -8.436 4.653 1.00 92.62 192 ILE A O 1
ATOM 1470 N N . ALA A 1 193 ? 12.038 -7.137 6.202 1.00 91.12 193 ALA A N 1
ATOM 1471 C CA . ALA A 1 193 ? 12.450 -8.253 7.053 1.00 91.12 193 ALA A CA 1
ATOM 1472 C C . ALA A 1 193 ? 11.255 -9.031 7.641 1.00 91.12 193 ALA A C 1
ATOM 1474 O O . ALA A 1 193 ? 11.338 -10.250 7.818 1.00 91.12 193 ALA A O 1
ATOM 1475 N N . ALA A 1 194 ? 10.139 -8.351 7.926 1.00 91.38 194 ALA A N 1
ATOM 1476 C CA . ALA A 1 194 ? 8.925 -8.980 8.440 1.00 91.38 194 ALA A CA 1
ATOM 1477 C C . ALA A 1 194 ? 8.220 -9.862 7.392 1.00 91.38 194 ALA A C 1
ATOM 1479 O O . ALA A 1 194 ? 7.623 -10.872 7.770 1.00 91.38 194 ALA A O 1
ATOM 1480 N N . ASP A 1 195 ? 8.316 -9.528 6.101 1.00 90.31 195 ASP A N 1
ATOM 1481 C CA . ASP A 1 195 ? 7.688 -10.256 4.986 1.00 90.31 195 ASP A CA 1
ATOM 1482 C C . ASP A 1 195 ? 8.560 -10.210 3.702 1.00 90.31 195 ASP A C 1
ATOM 1484 O O . ASP A 1 195 ? 8.223 -9.549 2.714 1.00 90.31 195 ASP A O 1
ATOM 1488 N N . PRO A 1 196 ? 9.711 -10.916 3.688 1.00 87.81 196 PRO A N 1
ATOM 1489 C CA . PRO A 1 196 ? 10.758 -10.739 2.670 1.00 87.81 196 PRO A CA 1
ATOM 1490 C C . PRO A 1 196 ? 10.393 -11.285 1.289 1.00 87.81 196 PRO A C 1
ATOM 1492 O O . PRO A 1 196 ? 11.046 -10.967 0.298 1.00 87.81 196 PRO A O 1
ATOM 1495 N N . GLN A 1 197 ? 9.364 -12.129 1.204 1.00 85.38 197 GLN A N 1
ATOM 1496 C CA . GLN A 1 197 ? 8.924 -12.723 -0.059 1.00 85.38 197 GLN A CA 1
ATOM 1497 C C . GLN A 1 197 ? 7.879 -11.866 -0.776 1.00 85.38 197 GLN A C 1
ATOM 1499 O O . GLN A 1 197 ? 7.515 -12.173 -1.912 1.00 85.38 197 GLN A O 1
ATOM 1504 N N . ASN A 1 198 ? 7.391 -10.795 -0.144 1.00 87.88 198 ASN A N 1
ATOM 1505 C CA . ASN A 1 198 ? 6.352 -9.965 -0.719 1.00 87.88 198 ASN A CA 1
ATOM 1506 C C . ASN A 1 198 ? 6.935 -8.749 -1.457 1.00 87.88 198 ASN A C 1
ATOM 1508 O O . ASN A 1 198 ? 7.327 -7.752 -0.843 1.00 87.88 198 ASN A O 1
ATOM 1512 N N . PRO A 1 199 ? 6.912 -8.745 -2.802 1.00 90.06 199 PRO A N 1
ATOM 1513 C CA . PRO A 1 199 ? 7.469 -7.645 -3.583 1.00 90.06 199 PRO A CA 1
ATOM 1514 C C . PRO A 1 199 ? 6.690 -6.330 -3.438 1.00 90.06 199 PRO A C 1
ATOM 1516 O O . PRO A 1 199 ? 7.118 -5.295 -3.949 1.00 90.06 199 PRO A O 1
ATOM 1519 N N . ARG A 1 200 ? 5.517 -6.342 -2.790 1.00 91.94 200 ARG A N 1
ATOM 1520 C CA . ARG A 1 200 ? 4.732 -5.134 -2.507 1.00 91.94 200 ARG A CA 1
ATOM 1521 C C . ARG A 1 200 ? 5.508 -4.138 -1.654 1.00 91.94 200 ARG A C 1
ATOM 1523 O O . ARG A 1 200 ? 5.399 -2.947 -1.934 1.00 91.94 200 ARG A O 1
ATOM 1530 N N . HIS A 1 201 ? 6.311 -4.608 -0.705 1.00 93.81 201 HIS A N 1
ATOM 1531 C CA . HIS A 1 201 ? 7.042 -3.739 0.222 1.00 93.81 201 HIS A CA 1
ATOM 1532 C C . HIS A 1 201 ? 8.128 -2.940 -0.495 1.00 93.81 201 HIS A C 1
ATOM 1534 O O . HIS A 1 201 ? 8.166 -1.720 -0.371 1.00 93.81 201 HIS A O 1
ATOM 1540 N N . LEU A 1 202 ? 8.900 -3.587 -1.374 1.00 95.00 202 LEU A N 1
ATOM 1541 C CA . LEU A 1 202 ? 9.875 -2.919 -2.248 1.00 95.00 202 LEU A CA 1
ATOM 1542 C C . LEU A 1 202 ? 9.217 -1.899 -3.191 1.00 95.00 202 LEU A C 1
ATOM 1544 O O . LEU A 1 202 ? 9.753 -0.816 -3.419 1.00 95.00 202 LEU A O 1
ATOM 1548 N N . ARG A 1 203 ? 8.022 -2.206 -3.718 1.00 94.94 203 ARG A N 1
ATOM 1549 C CA . ARG A 1 203 ? 7.264 -1.246 -4.540 1.00 94.94 203 ARG A CA 1
ATOM 1550 C C . ARG A 1 203 ? 6.809 -0.032 -3.741 1.00 94.94 203 ARG A C 1
ATOM 1552 O O . ARG A 1 203 ? 6.891 1.085 -4.241 1.00 94.94 203 ARG A O 1
ATOM 1559 N N . HIS A 1 204 ? 6.287 -0.232 -2.536 1.00 94.94 204 HIS A N 1
ATOM 1560 C CA . HIS A 1 204 ? 5.896 0.887 -1.678 1.00 94.94 204 HIS A CA 1
ATOM 1561 C C . HIS A 1 204 ? 7.106 1.736 -1.307 1.00 94.94 204 HIS A C 1
ATOM 1563 O O . HIS A 1 204 ? 7.025 2.959 -1.415 1.00 94.94 204 HIS A O 1
ATOM 1569 N N . TYR A 1 205 ? 8.249 1.100 -1.041 1.00 96.44 205 TYR A N 1
ATOM 1570 C CA . TYR A 1 205 ? 9.489 1.814 -0.778 1.00 96.44 205 TYR A CA 1
ATOM 1571 C C . TYR A 1 205 ? 9.877 2.710 -1.957 1.00 96.44 205 TYR A C 1
ATOM 1573 O O . TYR A 1 205 ? 10.060 3.911 -1.786 1.00 96.44 205 TYR A O 1
ATOM 1581 N N . GLY A 1 206 ? 9.867 2.174 -3.182 1.00 95.94 206 GLY A N 1
ATOM 1582 C CA . GLY A 1 206 ? 10.132 2.955 -4.392 1.00 95.94 206 GLY A CA 1
ATOM 1583 C C . GLY A 1 206 ? 9.215 4.168 -4.569 1.00 95.94 206 GLY A C 1
ATOM 1584 O O . GLY A 1 206 ? 9.683 5.239 -4.947 1.00 95.94 206 GLY A O 1
ATOM 1585 N N . ARG A 1 207 ? 7.920 4.044 -4.246 1.00 94.12 207 ARG A N 1
ATOM 1586 C CA . ARG A 1 207 ? 6.994 5.193 -4.259 1.00 94.12 207 ARG A CA 1
ATOM 1587 C C . ARG A 1 207 ? 7.401 6.239 -3.226 1.00 94.12 207 ARG A C 1
ATOM 1589 O O . ARG A 1 207 ? 7.449 7.426 -3.538 1.00 94.12 207 ARG A O 1
ATOM 1596 N N . SER A 1 208 ? 7.708 5.786 -2.015 1.00 93.44 208 SER A N 1
ATOM 1597 C CA . SER A 1 208 ? 8.086 6.640 -0.895 1.00 93.44 208 SER A CA 1
ATOM 1598 C C . SER A 1 208 ? 9.386 7.414 -1.153 1.00 93.44 208 SER A C 1
ATOM 1600 O O . SER A 1 208 ? 9.447 8.615 -0.876 1.00 93.44 208 SER A O 1
ATOM 1602 N N . LEU A 1 209 ? 10.383 6.775 -1.776 1.00 94.19 209 LEU A N 1
ATOM 1603 C CA . LEU A 1 209 ? 11.638 7.411 -2.196 1.00 94.19 209 LEU A CA 1
ATOM 1604 C C . LEU A 1 209 ? 11.385 8.591 -3.142 1.00 94.19 209 LEU A C 1
ATOM 1606 O O . LEU A 1 209 ? 11.888 9.692 -2.912 1.00 94.19 209 LEU A O 1
ATOM 1610 N N . VAL A 1 210 ? 10.534 8.392 -4.155 1.00 91.38 210 VAL A N 1
ATOM 1611 C CA . VAL A 1 210 ? 10.197 9.431 -5.141 1.00 91.38 210 VAL A CA 1
ATOM 1612 C C . VAL A 1 210 ? 9.518 10.630 -4.491 1.00 91.38 210 VAL A C 1
ATOM 1614 O O . VAL A 1 210 ? 9.892 11.763 -4.779 1.00 91.38 210 VAL A O 1
ATOM 1617 N N . THR A 1 211 ? 8.581 10.410 -3.560 1.00 87.81 211 THR A N 1
ATOM 1618 C CA . THR A 1 211 ? 7.918 11.522 -2.843 1.00 87.81 211 THR A CA 1
ATOM 1619 C C . THR A 1 211 ? 8.874 12.383 -2.013 1.00 87.81 211 THR A C 1
ATOM 1621 O O . THR A 1 211 ? 8.504 13.471 -1.584 1.00 87.81 211 THR A O 1
ATOM 1624 N N . ARG A 1 212 ? 10.104 11.906 -1.798 1.00 88.50 212 ARG A N 1
ATOM 1625 C CA . ARG A 1 212 ? 11.149 12.552 -0.997 1.00 88.50 212 ARG A CA 1
ATOM 1626 C C . ARG A 1 212 ? 12.344 13.015 -1.824 1.00 88.50 212 ARG A C 1
ATOM 1628 O O . ARG A 1 212 ? 13.323 13.486 -1.254 1.00 88.50 212 ARG A O 1
ATOM 1635 N N . GLY A 1 213 ? 12.288 12.856 -3.149 1.00 88.94 213 GLY A N 1
ATOM 1636 C CA . GLY A 1 213 ? 13.401 13.178 -4.042 1.00 88.94 213 GLY A CA 1
ATOM 1637 C C . GLY A 1 213 ? 14.640 12.299 -3.834 1.00 88.94 213 GLY A C 1
ATOM 1638 O O . GLY A 1 213 ? 15.740 12.719 -4.180 1.00 88.94 213 GLY A O 1
ATOM 1639 N N . ILE A 1 214 ? 14.485 11.102 -3.259 1.00 91.50 214 ILE A N 1
ATOM 1640 C CA . ILE A 1 214 ? 15.587 10.153 -3.058 1.00 91.50 214 ILE A CA 1
ATOM 1641 C C . ILE A 1 214 ? 15.710 9.272 -4.305 1.00 91.50 214 ILE A C 1
ATOM 1643 O O . ILE A 1 214 ? 14.712 8.749 -4.805 1.00 91.50 214 ILE A O 1
ATOM 1647 N N . ALA A 1 215 ? 16.936 9.103 -4.806 1.00 92.06 215 ALA A N 1
ATOM 1648 C CA . ALA A 1 215 ? 17.215 8.327 -6.008 1.00 92.06 215 ALA A CA 1
ATOM 1649 C C . ALA A 1 215 ? 16.947 6.820 -5.785 1.00 92.06 215 ALA A C 1
ATOM 1651 O O . ALA A 1 215 ? 17.564 6.212 -4.910 1.00 92.06 215 ALA A O 1
ATOM 1652 N N . PRO A 1 216 ? 16.067 6.180 -6.583 1.00 93.94 216 PRO A N 1
ATOM 1653 C CA . PRO A 1 216 ? 15.772 4.754 -6.426 1.00 93.94 216 PRO A CA 1
ATOM 1654 C C . PRO A 1 216 ? 16.936 3.808 -6.771 1.00 93.94 216 PRO A C 1
ATOM 1656 O O . PRO A 1 216 ? 16.979 2.699 -6.242 1.00 93.94 216 PRO A O 1
ATOM 1659 N N . GLU A 1 217 ? 17.857 4.212 -7.661 1.00 92.62 217 GLU A N 1
ATOM 1660 C CA . GLU A 1 217 ? 18.995 3.377 -8.098 1.00 92.62 217 GLU A CA 1
ATOM 1661 C C . GLU A 1 217 ? 19.924 3.033 -6.930 1.00 92.62 217 GLU A C 1
ATOM 1663 O O . GLU A 1 217 ? 20.275 1.864 -6.785 1.00 92.62 217 GLU A O 1
ATOM 1668 N N . ASP A 1 218 ? 20.267 4.013 -6.088 1.00 90.75 218 ASP A N 1
ATOM 1669 C CA . ASP A 1 218 ? 21.213 3.836 -4.979 1.00 90.75 218 ASP A CA 1
ATOM 1670 C C . ASP A 1 218 ? 20.669 2.825 -3.961 1.00 90.75 218 ASP A C 1
ATOM 1672 O O . ASP A 1 218 ? 21.316 1.830 -3.651 1.00 90.75 218 ASP A O 1
ATOM 1676 N N . ILE A 1 219 ? 19.407 2.995 -3.553 1.00 92.88 219 ILE A N 1
ATOM 1677 C CA . ILE A 1 219 ? 18.733 2.072 -2.629 1.00 92.88 219 ILE A CA 1
ATOM 1678 C C . ILE A 1 219 ? 18.605 0.667 -3.229 1.00 92.88 219 ILE A C 1
ATOM 1680 O O . ILE A 1 219 ? 18.777 -0.338 -2.541 1.00 92.88 219 ILE A O 1
ATOM 1684 N N . ALA A 1 220 ? 18.304 0.569 -4.525 1.00 92.25 220 ALA A N 1
ATOM 1685 C CA . ALA A 1 220 ? 18.234 -0.723 -5.193 1.00 92.25 220 ALA A CA 1
ATOM 1686 C C . ALA A 1 220 ? 19.604 -1.410 -5.305 1.00 92.25 220 ALA A C 1
ATOM 1688 O O . ALA A 1 220 ? 19.656 -2.640 -5.293 1.00 92.25 220 ALA A O 1
ATOM 1689 N N . ALA A 1 221 ? 20.689 -0.643 -5.444 1.00 90.19 221 ALA A N 1
ATOM 1690 C CA . ALA A 1 221 ? 22.051 -1.160 -5.446 1.00 90.19 221 ALA A CA 1
ATOM 1691 C C . ALA A 1 221 ? 22.449 -1.674 -4.056 1.00 90.19 221 ALA A C 1
ATOM 1693 O O . ALA A 1 221 ? 22.948 -2.792 -3.962 1.00 90.19 221 ALA A O 1
ATOM 1694 N N . ASP A 1 222 ? 22.128 -0.930 -2.996 1.00 89.00 222 ASP A N 1
ATOM 1695 C CA . ASP A 1 222 ? 22.376 -1.342 -1.607 1.00 89.00 222 ASP A CA 1
ATOM 1696 C C . ASP A 1 222 ? 21.648 -2.652 -1.251 1.00 89.00 222 ASP A C 1
ATOM 1698 O O . ASP A 1 222 ? 22.154 -3.485 -0.503 1.00 89.00 222 ASP A O 1
ATOM 1702 N N . MET A 1 223 ? 20.466 -2.880 -1.832 1.00 88.75 223 MET A N 1
ATOM 1703 C CA . MET A 1 223 ? 19.673 -4.097 -1.621 1.00 88.75 223 MET A CA 1
ATOM 1704 C C . MET A 1 223 ? 20.028 -5.261 -2.567 1.00 88.75 223 MET A C 1
ATOM 1706 O O . MET A 1 223 ? 19.439 -6.343 -2.454 1.00 88.75 223 MET A O 1
ATOM 1710 N N . ALA A 1 224 ? 20.963 -5.075 -3.504 1.00 85.44 224 ALA A N 1
ATOM 1711 C CA . ALA A 1 224 ? 21.243 -6.052 -4.557 1.00 85.44 224 ALA A CA 1
ATOM 1712 C C . ALA A 1 224 ? 21.827 -7.371 -4.025 1.00 85.44 224 ALA A C 1
ATOM 1714 O O . ALA A 1 224 ? 21.520 -8.427 -4.575 1.00 85.44 224 ALA A O 1
ATOM 1715 N N . ASP A 1 225 ? 22.599 -7.346 -2.939 1.00 85.19 225 ASP A N 1
ATOM 1716 C CA . ASP A 1 225 ? 23.186 -8.564 -2.359 1.00 85.19 225 ASP A CA 1
ATOM 1717 C C . ASP A 1 225 ? 22.123 -9.515 -1.789 1.00 85.19 225 ASP A C 1
ATOM 1719 O O . ASP A 1 225 ? 22.285 -10.735 -1.817 1.00 85.19 225 ASP A O 1
ATOM 1723 N N . LEU A 1 226 ? 21.009 -8.964 -1.297 1.00 84.00 226 LEU A N 1
ATOM 1724 C CA . LEU A 1 226 ? 19.923 -9.735 -0.687 1.00 84.00 226 LEU A CA 1
ATOM 1725 C C . LEU A 1 226 ? 18.829 -10.115 -1.692 1.00 84.00 226 LEU A C 1
ATOM 1727 O O . LEU A 1 226 ? 18.230 -11.184 -1.578 1.00 84.00 226 LEU A O 1
ATOM 1731 N N . TYR A 1 227 ? 18.562 -9.250 -2.674 1.00 83.19 227 TYR A N 1
ATOM 1732 C CA . TYR A 1 227 ? 17.403 -9.375 -3.568 1.00 83.19 227 TYR A CA 1
ATOM 1733 C C . TYR A 1 227 ? 17.763 -9.460 -5.053 1.00 83.19 227 TYR A C 1
ATOM 1735 O O . TYR A 1 227 ? 16.864 -9.588 -5.892 1.00 83.19 227 TYR A O 1
ATOM 1743 N N . ASP A 1 228 ? 19.050 -9.416 -5.403 1.00 88.00 228 ASP A N 1
ATOM 1744 C CA . ASP A 1 228 ? 19.535 -9.440 -6.785 1.00 88.00 228 ASP A CA 1
ATOM 1745 C C . ASP A 1 228 ? 18.814 -8.344 -7.610 1.00 88.00 228 ASP A C 1
ATOM 1747 O O . ASP A 1 228 ? 18.452 -7.274 -7.111 1.00 88.00 228 ASP A O 1
ATOM 1751 N N . LEU A 1 229 ? 18.521 -8.605 -8.881 1.00 89.88 229 LEU A N 1
ATOM 1752 C CA . LEU A 1 229 ? 17.741 -7.719 -9.737 1.00 89.88 229 LEU A CA 1
ATOM 1753 C C . LEU A 1 229 ? 16.299 -7.501 -9.248 1.00 89.88 229 LEU A C 1
ATOM 1755 O O . LEU A 1 229 ? 15.645 -6.591 -9.748 1.00 89.88 229 LEU A O 1
ATOM 1759 N N . GLN A 1 230 ? 15.767 -8.281 -8.298 1.00 88.56 230 GLN A N 1
ATOM 1760 C CA . GLN A 1 230 ? 14.384 -8.089 -7.846 1.00 88.56 230 GLN A CA 1
ATOM 1761 C C . GLN A 1 230 ? 14.200 -6.785 -7.068 1.00 88.56 230 GLN A C 1
ATOM 1763 O O . GLN A 1 230 ? 13.176 -6.130 -7.269 1.00 88.56 230 GLN A O 1
ATOM 1768 N N . ALA A 1 231 ? 15.180 -6.375 -6.250 1.00 90.81 231 ALA A N 1
ATOM 1769 C CA . ALA A 1 231 ? 15.153 -5.062 -5.597 1.00 90.81 231 ALA A CA 1
ATOM 1770 C C . ALA A 1 231 ? 15.020 -3.957 -6.643 1.00 90.81 231 ALA A C 1
ATOM 1772 O O . ALA A 1 231 ? 14.092 -3.152 -6.581 1.00 90.81 231 ALA A O 1
ATOM 1773 N N . TYR A 1 232 ? 15.872 -4.008 -7.670 1.00 95.56 232 TYR A N 1
ATOM 1774 C CA . TYR A 1 232 ? 15.840 -3.067 -8.782 1.00 95.56 232 TYR A CA 1
ATOM 1775 C C . TYR A 1 232 ? 14.467 -2.981 -9.445 1.00 95.56 232 TYR A C 1
ATOM 1777 O O . TYR A 1 232 ? 13.891 -1.901 -9.558 1.00 95.56 232 TYR A O 1
ATOM 1785 N N . ILE A 1 233 ? 13.910 -4.124 -9.849 1.00 96.06 233 ILE A N 1
ATOM 1786 C CA . ILE A 1 233 ? 12.628 -4.155 -10.555 1.00 96.06 233 ILE A CA 1
ATOM 1787 C C . ILE A 1 233 ? 11.499 -3.634 -9.680 1.00 96.06 233 ILE A C 1
ATOM 1789 O O . ILE A 1 233 ? 10.727 -2.786 -10.124 1.00 96.06 233 ILE A O 1
ATOM 1793 N N . TRP A 1 234 ? 11.376 -4.119 -8.448 1.00 95.75 234 TRP A N 1
ATOM 1794 C CA . TRP A 1 234 ? 10.226 -3.773 -7.626 1.00 95.75 234 TRP A CA 1
ATOM 1795 C C . TRP A 1 234 ? 10.277 -2.337 -7.116 1.00 95.75 234 TRP A C 1
ATOM 1797 O O . TRP A 1 234 ? 9.249 -1.660 -7.165 1.00 95.75 234 TRP A O 1
ATOM 1807 N N . ILE A 1 235 ? 11.453 -1.830 -6.749 1.00 96.75 235 ILE A N 1
ATOM 1808 C CA . ILE A 1 235 ? 11.625 -0.417 -6.402 1.00 96.75 235 ILE A CA 1
ATOM 1809 C C . ILE A 1 235 ? 11.258 0.467 -7.603 1.00 96.75 235 ILE A C 1
ATOM 1811 O O . ILE A 1 235 ? 10.422 1.361 -7.462 1.00 96.75 235 ILE A O 1
ATOM 1815 N N . TYR A 1 236 ? 11.768 0.181 -8.808 1.00 97.44 236 TYR A N 1
ATOM 1816 C CA . TYR A 1 236 ? 11.449 0.991 -9.991 1.00 97.44 236 TYR A CA 1
ATOM 1817 C C . TYR A 1 236 ? 9.995 0.869 -10.449 1.00 97.44 236 TYR A C 1
ATOM 1819 O O . TYR A 1 236 ? 9.423 1.857 -10.894 1.00 97.44 236 TYR A O 1
ATOM 1827 N N . VAL A 1 237 ? 9.349 -0.291 -10.315 1.00 96.75 237 VAL A N 1
ATOM 1828 C CA . VAL A 1 237 ? 7.907 -0.429 -10.595 1.00 96.75 237 VAL A CA 1
ATOM 1829 C C . VAL A 1 237 ? 7.090 0.482 -9.676 1.00 96.75 237 VAL A C 1
ATOM 1831 O O . VAL A 1 237 ? 6.129 1.108 -10.124 1.00 96.75 237 VAL A O 1
ATOM 1834 N N . GLY A 1 238 ? 7.467 0.567 -8.398 1.00 95.62 238 GLY A N 1
ATOM 1835 C CA . GLY A 1 238 ? 6.880 1.506 -7.447 1.00 95.62 238 GLY A CA 1
ATOM 1836 C C . GLY A 1 238 ? 7.137 2.961 -7.827 1.00 95.62 238 GLY A C 1
ATOM 1837 O O . GLY A 1 238 ? 6.198 3.742 -7.963 1.00 95.62 238 GLY A O 1
ATOM 1838 N N . ALA A 1 239 ? 8.402 3.301 -8.058 1.00 96.12 239 ALA A N 1
ATOM 1839 C CA . ALA A 1 239 ? 8.831 4.646 -8.414 1.00 96.12 239 ALA A CA 1
ATOM 1840 C C . ALA A 1 239 ? 8.153 5.147 -9.702 1.00 96.12 239 ALA A C 1
ATOM 1842 O O . ALA A 1 239 ? 7.582 6.233 -9.705 1.00 96.12 239 ALA A O 1
ATOM 1843 N N . LEU A 1 240 ? 8.101 4.319 -10.752 1.00 95.19 240 LEU A N 1
ATOM 1844 C CA . LEU A 1 240 ? 7.397 4.620 -12.001 1.00 95.19 240 LEU A CA 1
ATOM 1845 C C . LEU A 1 240 ? 5.902 4.823 -11.780 1.00 95.19 240 LEU A C 1
ATOM 1847 O O . LEU A 1 240 ? 5.313 5.688 -12.419 1.00 95.19 240 LEU A O 1
ATOM 1851 N N . ALA A 1 241 ? 5.257 4.037 -10.910 1.00 93.19 241 ALA A N 1
ATOM 1852 C CA . ALA A 1 241 ? 3.844 4.236 -10.596 1.00 93.19 241 ALA A CA 1
ATOM 1853 C C . ALA A 1 241 ? 3.604 5.616 -9.957 1.00 93.19 241 ALA A C 1
ATOM 1855 O O . ALA A 1 241 ? 2.603 6.251 -10.280 1.00 93.19 241 ALA A O 1
ATOM 1856 N N . GLN A 1 242 ? 4.543 6.092 -9.134 1.00 92.38 242 GLN A N 1
ATOM 1857 C CA . GLN A 1 242 ? 4.482 7.398 -8.477 1.00 92.38 242 GLN A CA 1
ATOM 1858 C C . GLN A 1 242 ? 4.786 8.568 -9.423 1.00 92.38 242 GLN A C 1
ATOM 1860 O O . GLN A 1 242 ? 3.999 9.508 -9.491 1.00 92.38 242 GLN A O 1
ATOM 1865 N N . ASP A 1 243 ? 5.896 8.512 -10.157 1.00 92.00 243 ASP A N 1
ATOM 1866 C CA . ASP A 1 243 ? 6.311 9.548 -11.103 1.00 92.00 243 ASP A CA 1
ATOM 1867 C C . ASP A 1 243 ? 6.911 8.905 -12.356 1.00 92.00 243 ASP A C 1
ATOM 1869 O O . ASP A 1 243 ? 7.885 8.155 -12.306 1.00 92.00 243 ASP A O 1
ATOM 1873 N N . ALA A 1 244 ? 6.320 9.212 -13.509 1.00 91.44 244 ALA A N 1
ATOM 1874 C CA . ALA A 1 244 ? 6.787 8.698 -14.787 1.00 91.44 244 ALA A CA 1
ATOM 1875 C C . ALA A 1 244 ? 8.192 9.219 -15.145 1.00 91.44 244 ALA A C 1
ATOM 1877 O O . ALA A 1 244 ? 8.951 8.514 -15.812 1.00 91.44 244 ALA A O 1
ATOM 1878 N N . MET A 1 245 ? 8.571 10.414 -14.673 1.00 91.81 245 MET A N 1
ATOM 1879 C CA . MET A 1 245 ? 9.845 11.060 -15.010 1.00 91.81 245 MET A CA 1
ATOM 1880 C C . MET A 1 245 ? 11.069 10.343 -14.435 1.00 91.81 245 MET A C 1
ATOM 1882 O O . MET A 1 245 ? 12.178 10.525 -14.946 1.00 91.81 245 MET A O 1
ATOM 1886 N N . ILE A 1 246 ? 10.877 9.440 -13.465 1.00 93.25 246 ILE A N 1
ATOM 1887 C CA . ILE A 1 246 ? 11.920 8.521 -12.978 1.00 93.25 246 ILE A CA 1
ATOM 1888 C C . ILE A 1 246 ? 12.479 7.632 -14.090 1.00 93.25 246 ILE A C 1
ATOM 1890 O O . ILE A 1 246 ? 13.590 7.123 -13.970 1.00 93.25 246 ILE A O 1
ATOM 1894 N N . VAL A 1 247 ? 11.775 7.489 -15.216 1.00 93.88 247 VAL A N 1
ATOM 1895 C CA . VAL A 1 247 ? 12.305 6.785 -16.386 1.00 93.88 247 VAL A CA 1
ATOM 1896 C C . VAL A 1 247 ? 13.654 7.352 -16.865 1.00 93.88 247 VAL A C 1
ATOM 1898 O O . VAL A 1 247 ? 14.457 6.618 -17.431 1.00 93.88 247 VAL A O 1
ATOM 1901 N N . SER A 1 248 ? 13.936 8.633 -16.603 1.00 91.94 248 SER A N 1
ATOM 1902 C CA . SER A 1 248 ? 15.208 9.281 -16.949 1.00 91.94 248 SER A CA 1
ATOM 1903 C C . SER A 1 248 ? 16.427 8.694 -16.225 1.00 91.94 248 SER A C 1
ATOM 1905 O O . SER A 1 248 ? 17.525 8.727 -16.776 1.00 91.94 248 SER A O 1
ATOM 1907 N N . SER A 1 249 ? 16.246 8.116 -15.032 1.00 92.19 249 SER A N 1
ATOM 1908 C CA . SER A 1 249 ? 17.298 7.433 -14.267 1.00 92.19 249 SER A CA 1
ATOM 1909 C C . SER A 1 249 ? 17.233 5.907 -14.389 1.00 92.19 249 SER A C 1
ATOM 1911 O O . SER A 1 249 ? 17.975 5.200 -13.713 1.00 92.19 249 SER A O 1
ATOM 1913 N N . LEU A 1 250 ? 16.336 5.371 -15.221 1.00 94.75 250 LEU A N 1
ATOM 1914 C CA . LEU A 1 250 ? 16.132 3.933 -15.373 1.00 94.75 250 LEU A CA 1
ATOM 1915 C C . LEU A 1 250 ? 17.175 3.330 -16.324 1.00 94.75 250 LEU A C 1
ATOM 1917 O O . LEU A 1 250 ? 17.271 3.692 -17.499 1.00 94.75 250 LEU A O 1
ATOM 1921 N N . ASN A 1 251 ? 17.904 2.319 -15.855 1.00 96.31 251 ASN A N 1
ATOM 1922 C CA . ASN A 1 251 ? 18.749 1.493 -16.708 1.00 96.31 251 ASN A CA 1
ATOM 1923 C C . ASN A 1 251 ? 17.880 0.481 -17.469 1.00 96.31 251 ASN A C 1
ATOM 1925 O O . ASN A 1 251 ? 17.500 -0.569 -16.947 1.00 96.31 251 ASN A O 1
ATOM 1929 N N . VAL A 1 252 ? 17.580 0.792 -18.733 1.00 96.94 252 VAL A N 1
ATOM 1930 C CA . VAL A 1 252 ? 16.645 0.017 -19.569 1.00 96.94 252 VAL A CA 1
ATOM 1931 C C . VAL A 1 252 ? 17.050 -1.448 -19.707 1.00 96.94 252 VAL A C 1
ATOM 1933 O O . VAL A 1 252 ? 16.200 -2.331 -19.611 1.00 96.94 252 VAL A O 1
ATOM 1936 N N . GLN A 1 253 ? 18.340 -1.728 -19.904 1.00 96.12 253 GLN A N 1
ATOM 1937 C CA . GLN A 1 253 ? 18.814 -3.103 -20.082 1.00 96.12 253 GLN A CA 1
ATOM 1938 C C . GLN A 1 253 ? 18.671 -3.905 -18.788 1.00 96.12 253 GLN A C 1
ATOM 1940 O O . GLN A 1 253 ? 18.107 -5.000 -18.802 1.00 96.12 253 GLN A O 1
ATOM 1945 N N . LYS A 1 254 ? 19.106 -3.331 -17.659 1.00 95.94 254 LYS A N 1
ATOM 1946 C CA . LYS A 1 254 ? 18.957 -3.933 -16.326 1.00 95.94 254 LYS A CA 1
ATOM 1947 C C . LYS A 1 254 ? 17.482 -4.193 -16.006 1.00 95.94 254 LYS A C 1
ATOM 1949 O O . LYS A 1 254 ? 17.141 -5.277 -15.535 1.00 95.94 254 LYS A O 1
ATOM 1954 N N . PHE A 1 255 ? 16.604 -3.245 -16.341 1.00 97.38 255 PHE A N 1
ATOM 1955 C CA . PHE A 1 255 ? 15.164 -3.370 -16.134 1.00 97.38 255 PHE A CA 1
ATOM 1956 C C . PHE A 1 255 ? 14.549 -4.509 -16.963 1.00 97.38 255 PHE A C 1
ATOM 1958 O O . PHE A 1 255 ? 13.872 -5.373 -16.414 1.00 97.38 255 PHE A O 1
ATOM 1965 N N . VAL A 1 256 ? 14.822 -4.583 -18.269 1.00 97.38 256 VAL A N 1
ATOM 1966 C CA . VAL A 1 256 ? 14.278 -5.653 -19.129 1.00 97.38 256 VAL A CA 1
ATOM 1967 C C . VAL A 1 256 ? 14.802 -7.035 -18.729 1.00 97.38 256 VAL A C 1
ATOM 1969 O O . VAL A 1 256 ? 14.027 -7.992 -18.673 1.00 97.38 256 VAL A O 1
ATOM 1972 N N . ILE A 1 257 ? 16.093 -7.154 -18.402 1.00 95.94 257 ILE A N 1
ATOM 1973 C CA . ILE A 1 257 ? 16.675 -8.414 -17.911 1.00 95.94 257 ILE A CA 1
ATOM 1974 C C . ILE A 1 257 ? 15.999 -8.837 -16.603 1.00 95.94 257 ILE A C 1
ATOM 1976 O O . ILE A 1 257 ? 15.600 -9.995 -16.467 1.00 95.94 257 ILE A O 1
ATOM 1980 N N . GLY A 1 258 ? 15.824 -7.910 -15.658 1.00 94.81 258 GLY A N 1
ATOM 1981 C CA . GLY A 1 258 ? 15.168 -8.207 -14.390 1.00 94.81 258 GLY A CA 1
ATOM 1982 C C . GLY A 1 258 ? 13.691 -8.579 -14.555 1.00 94.81 258 GLY A C 1
ATOM 1983 O O . GLY A 1 258 ? 13.250 -9.538 -13.927 1.00 94.81 258 GLY A O 1
ATOM 1984 N N . VAL A 1 259 ? 12.940 -7.914 -15.445 1.00 96.31 259 VAL A N 1
ATOM 1985 C CA . VAL A 1 259 ? 11.550 -8.289 -15.776 1.00 96.31 259 VAL A CA 1
ATOM 1986 C C . VAL A 1 259 ? 11.489 -9.734 -16.271 1.00 96.31 259 VAL A C 1
ATOM 1988 O O . VAL A 1 259 ? 10.715 -10.533 -15.743 1.00 96.31 259 VAL A O 1
ATOM 1991 N N . ARG A 1 260 ? 12.348 -10.107 -17.227 1.00 94.56 260 ARG A N 1
ATOM 1992 C CA . ARG A 1 260 ? 12.420 -11.486 -17.740 1.00 94.56 260 ARG A CA 1
ATOM 1993 C C . ARG A 1 260 ? 12.791 -12.486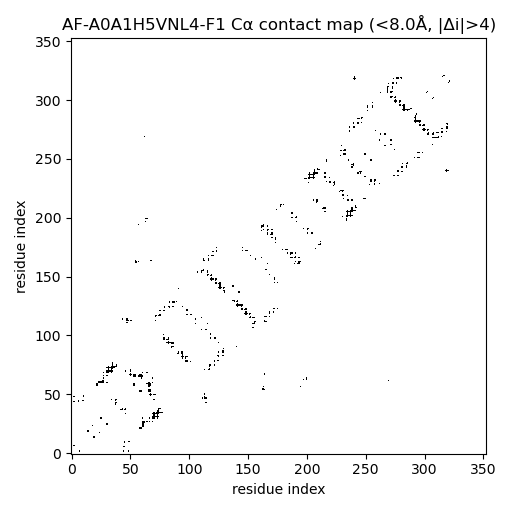 -16.646 1.00 94.56 260 ARG A C 1
ATOM 1995 O O . ARG A 1 260 ? 12.201 -13.560 -16.579 1.00 94.56 260 ARG A O 1
ATOM 2002 N N . LYS A 1 261 ? 13.723 -12.127 -15.758 1.00 92.38 261 LYS A N 1
ATOM 2003 C CA . LYS A 1 261 ? 14.136 -12.967 -14.626 1.00 92.38 261 LYS A CA 1
ATOM 2004 C C . LYS A 1 261 ? 12.986 -13.203 -13.642 1.00 92.38 261 LYS A C 1
ATOM 2006 O O . LYS A 1 261 ? 12.710 -14.355 -13.318 1.00 92.38 261 LYS A O 1
ATOM 2011 N N . VAL A 1 262 ? 12.265 -12.155 -13.235 1.00 91.50 262 VAL A N 1
ATOM 2012 C CA . VAL A 1 262 ? 11.088 -12.267 -12.347 1.00 91.50 262 VAL A CA 1
ATOM 2013 C C . VAL A 1 262 ? 9.994 -13.137 -12.981 1.00 91.50 262 VAL A C 1
ATOM 2015 O O . VAL A 1 262 ? 9.353 -13.932 -12.293 1.00 91.50 262 VAL A O 1
ATOM 2018 N N . LEU A 1 263 ? 9.805 -13.031 -14.299 1.00 91.88 263 LEU A N 1
ATOM 2019 C CA . LEU A 1 263 ? 8.792 -13.785 -15.046 1.00 91.88 263 LEU A CA 1
ATOM 2020 C C . LEU A 1 263 ? 9.195 -15.225 -15.400 1.00 91.88 263 LEU A C 1
ATOM 2022 O O . LEU A 1 263 ? 8.342 -16.014 -15.797 1.00 91.88 263 LEU A O 1
ATOM 2026 N N . SER A 1 264 ? 10.472 -15.588 -15.247 1.00 86.38 264 SER A N 1
ATOM 2027 C CA . SER A 1 264 ? 10.951 -16.961 -15.474 1.00 86.38 264 SER A CA 1
ATOM 2028 C C . SER A 1 264 ? 10.581 -17.941 -14.348 1.00 86.38 264 SER A C 1
ATOM 2030 O O . SER A 1 264 ? 10.687 -19.153 -14.527 1.00 86.38 264 SER A O 1
ATOM 2032 N N . GL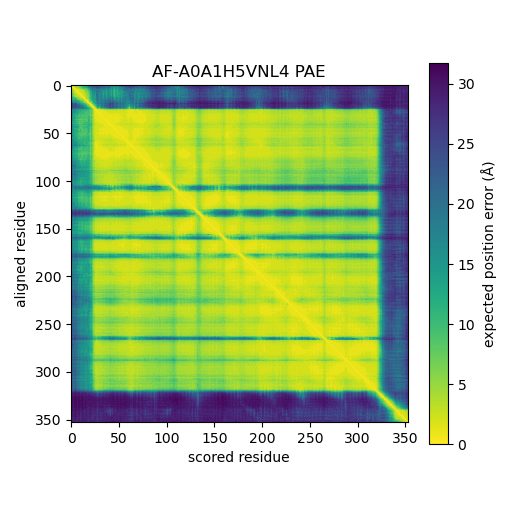Y A 1 265 ? 10.139 -17.428 -13.193 1.00 75.69 265 GLY A N 1
ATOM 2033 C CA . GLY A 1 265 ? 9.671 -18.223 -12.055 1.00 75.69 265 GLY A CA 1
ATOM 2034 C C . GLY A 1 265 ? 8.167 -18.542 -12.084 1.00 75.69 265 GLY A C 1
ATOM 2035 O O . GLY A 1 265 ? 7.480 -18.376 -13.088 1.00 75.69 265 GLY A O 1
ATOM 2036 N N . ARG A 1 266 ? 7.616 -18.984 -10.942 1.00 64.38 266 ARG A N 1
ATOM 2037 C CA . ARG A 1 266 ? 6.158 -19.130 -10.758 1.00 64.38 266 ARG A CA 1
ATOM 2038 C C . ARG A 1 266 ? 5.511 -17.752 -10.619 1.00 64.38 266 ARG A C 1
ATOM 2040 O O . ARG A 1 266 ? 5.462 -17.186 -9.532 1.00 64.38 266 ARG A O 1
ATOM 2047 N N . THR A 1 267 ? 5.032 -17.206 -11.730 1.00 76.31 267 THR A N 1
ATOM 2048 C CA . THR A 1 267 ? 4.474 -15.852 -11.783 1.00 76.31 267 THR A CA 1
ATOM 2049 C C . THR A 1 267 ? 2.949 -15.843 -11.664 1.00 76.31 267 THR A C 1
ATOM 2051 O O . THR A 1 267 ? 2.251 -16.532 -12.405 1.00 76.31 267 THR A O 1
ATOM 2054 N N . SER A 1 268 ? 2.413 -14.999 -10.779 1.00 86.38 268 SER A N 1
ATOM 2055 C CA . SER A 1 268 ? 0.977 -14.708 -10.722 1.00 86.38 268 SER A CA 1
ATOM 2056 C C . SER A 1 268 ? 0.534 -13.766 -11.852 1.00 86.38 268 SER A C 1
ATOM 2058 O O . SER A 1 268 ? 1.313 -12.962 -12.370 1.00 86.38 268 SER A O 1
ATOM 2060 N N . GLN A 1 269 ? -0.757 -13.800 -12.201 1.00 89.62 269 GLN A N 1
ATOM 2061 C CA . GLN A 1 269 ? -1.335 -12.851 -13.165 1.00 89.62 269 GLN A CA 1
ATOM 2062 C C . GLN A 1 269 ? -1.169 -11.392 -12.717 1.00 89.62 269 GLN A C 1
ATOM 2064 O O . GLN A 1 269 ? -0.940 -10.513 -13.544 1.00 89.62 269 GLN A O 1
ATOM 2069 N N . VAL A 1 270 ? -1.195 -11.147 -11.408 1.00 89.31 270 VAL A N 1
ATOM 2070 C CA . VAL A 1 270 ? -0.955 -9.836 -10.790 1.00 89.31 270 VAL A CA 1
ATOM 2071 C C . VAL A 1 270 ? 0.445 -9.328 -11.127 1.00 89.31 270 VAL A C 1
ATOM 2073 O O . VAL A 1 270 ? 0.597 -8.191 -11.571 1.00 89.31 270 VAL A O 1
ATOM 2076 N N . THR A 1 271 ? 1.470 -10.169 -10.962 1.00 92.06 271 THR A N 1
ATOM 2077 C CA . THR A 1 271 ? 2.857 -9.815 -11.288 1.00 92.06 271 THR A CA 1
ATOM 2078 C C . THR A 1 271 ? 3.029 -9.557 -12.782 1.00 92.06 271 THR A C 1
ATOM 2080 O O . THR A 1 271 ? 3.601 -8.531 -13.144 1.00 92.06 271 THR A O 1
ATOM 2083 N N . ALA A 1 272 ? 2.486 -10.419 -13.649 1.00 94.75 272 ALA A N 1
ATOM 2084 C CA . ALA A 1 272 ? 2.577 -10.237 -15.099 1.00 94.75 272 ALA A CA 1
ATOM 2085 C C . ALA A 1 272 ? 1.931 -8.918 -15.562 1.00 94.75 272 ALA A C 1
ATOM 2087 O O . ALA A 1 272 ? 2.578 -8.122 -16.240 1.00 94.75 272 ALA A O 1
ATOM 2088 N N . ASN A 1 273 ? 0.697 -8.635 -15.121 1.00 94.88 273 ASN A N 1
ATOM 2089 C CA . ASN A 1 273 ? 0.005 -7.379 -15.436 1.00 94.88 273 ASN A CA 1
ATOM 2090 C C . ASN A 1 273 ? 0.785 -6.159 -14.930 1.00 94.88 273 ASN A C 1
ATOM 2092 O O . ASN A 1 273 ? 0.903 -5.158 -15.631 1.00 94.88 273 ASN A O 1
ATOM 2096 N N . ARG A 1 274 ? 1.343 -6.241 -13.717 1.00 95.25 274 ARG A N 1
ATOM 2097 C CA . ARG A 1 274 ? 2.074 -5.132 -13.099 1.00 95.25 274 ARG A CA 1
ATOM 2098 C C . ARG A 1 274 ? 3.372 -4.808 -13.836 1.00 95.25 274 ARG A C 1
ATOM 2100 O O . ARG A 1 274 ? 3.667 -3.636 -14.049 1.00 95.25 274 ARG A O 1
ATOM 2107 N N . LEU A 1 275 ? 4.132 -5.826 -14.236 1.00 96.75 275 LEU A N 1
ATOM 2108 C CA . LEU A 1 275 ? 5.371 -5.632 -14.990 1.00 96.75 275 LEU A CA 1
ATOM 2109 C C . LEU A 1 275 ? 5.093 -5.138 -16.413 1.00 96.75 275 LEU A C 1
ATOM 2111 O O . LEU A 1 275 ? 5.745 -4.194 -16.851 1.00 96.75 275 LEU A O 1
ATOM 2115 N N . ALA A 1 276 ? 4.077 -5.684 -17.092 1.00 97.25 276 ALA A N 1
ATOM 2116 C CA . ALA A 1 276 ? 3.659 -5.191 -18.405 1.00 97.25 276 ALA A CA 1
ATOM 2117 C C . ALA A 1 276 ? 3.245 -3.710 -18.355 1.00 97.25 276 ALA A C 1
ATOM 2119 O O . ALA A 1 276 ? 3.728 -2.905 -19.152 1.00 97.25 276 ALA A O 1
ATOM 2120 N N . ALA A 1 277 ? 2.417 -3.326 -17.378 1.00 96.88 277 ALA A N 1
ATOM 2121 C CA . ALA A 1 277 ? 1.981 -1.943 -17.204 1.00 96.88 277 ALA A CA 1
ATOM 2122 C C . ALA A 1 277 ? 3.152 -0.993 -16.886 1.00 96.88 277 ALA A C 1
ATOM 2124 O O . ALA A 1 277 ? 3.192 0.124 -17.403 1.00 96.88 277 ALA A O 1
ATOM 2125 N N . ALA A 1 278 ? 4.129 -1.430 -16.083 1.00 97.12 278 ALA A N 1
ATOM 2126 C CA . ALA A 1 278 ? 5.330 -0.645 -15.797 1.00 97.12 278 ALA A CA 1
ATOM 2127 C C . ALA A 1 278 ? 6.214 -0.458 -17.042 1.00 97.12 278 ALA A C 1
ATOM 2129 O O . ALA A 1 278 ? 6.630 0.667 -17.320 1.00 97.12 278 ALA A O 1
ATOM 2130 N N . CYS A 1 279 ? 6.441 -1.518 -17.828 1.00 97.62 279 CYS A N 1
ATOM 2131 C CA . CYS A 1 279 ? 7.143 -1.426 -19.112 1.00 97.62 279 CYS A CA 1
ATOM 2132 C C . CYS A 1 279 ? 6.432 -0.459 -20.069 1.00 97.62 279 CYS A C 1
ATOM 2134 O O . CYS A 1 279 ? 7.077 0.419 -20.639 1.00 97.62 279 CYS A O 1
ATOM 2136 N N . ALA A 1 280 ? 5.104 -0.561 -20.187 1.00 96.69 280 ALA A N 1
ATOM 2137 C CA . ALA A 1 280 ? 4.309 0.314 -21.045 1.00 96.69 280 ALA A CA 1
ATOM 2138 C C . ALA A 1 280 ? 4.362 1.786 -20.596 1.00 96.69 280 ALA A C 1
ATOM 2140 O O . ALA A 1 280 ? 4.516 2.680 -21.430 1.00 96.69 280 ALA A O 1
ATOM 2141 N N . LYS A 1 281 ? 4.278 2.060 -19.285 1.00 95.75 281 LYS A N 1
ATOM 2142 C CA . LYS A 1 281 ? 4.414 3.422 -18.741 1.00 95.75 281 LYS A CA 1
ATOM 2143 C C . LYS A 1 281 ? 5.798 4.006 -19.022 1.00 95.75 281 LYS A C 1
ATOM 2145 O O . LYS A 1 281 ? 5.898 5.143 -19.483 1.00 95.75 281 LYS A O 1
ATOM 2150 N N . ALA A 1 282 ? 6.851 3.225 -18.782 1.00 96.31 282 ALA A N 1
ATOM 2151 C CA . ALA A 1 282 ? 8.220 3.642 -19.057 1.00 96.31 282 ALA A CA 1
ATOM 2152 C C . ALA A 1 282 ? 8.417 3.937 -20.556 1.00 96.31 282 ALA A C 1
ATOM 2154 O O . ALA A 1 282 ? 8.903 5.008 -20.910 1.00 96.31 282 ALA A O 1
ATOM 2155 N N . ALA A 1 283 ? 7.953 3.052 -21.444 1.00 96.38 283 ALA A N 1
ATOM 2156 C CA . ALA A 1 283 ? 8.042 3.247 -22.892 1.00 96.38 283 ALA A CA 1
ATOM 2157 C C . ALA A 1 283 ? 7.333 4.527 -23.367 1.00 96.38 283 ALA A C 1
ATOM 2159 O O . ALA A 1 283 ? 7.889 5.286 -24.159 1.00 96.38 283 ALA A O 1
ATOM 2160 N N . ARG A 1 284 ? 6.128 4.802 -22.850 1.00 94.62 284 ARG A N 1
ATOM 2161 C CA . ARG A 1 284 ? 5.352 6.009 -23.190 1.00 94.62 284 ARG A CA 1
ATOM 2162 C C . ARG A 1 284 ? 6.007 7.314 -22.745 1.00 94.62 284 ARG A C 1
ATOM 2164 O O . ARG A 1 284 ? 5.686 8.355 -23.301 1.00 94.62 284 ARG A O 1
ATOM 2171 N N . THR A 1 285 ? 6.883 7.256 -21.746 1.00 94.75 285 THR A N 1
ATOM 2172 C CA . THR A 1 285 ? 7.549 8.441 -21.186 1.00 94.75 285 THR A CA 1
ATOM 2173 C C . THR A 1 285 ? 8.929 8.674 -21.807 1.00 94.75 285 THR A C 1
ATOM 2175 O O . THR A 1 285 ? 9.450 9.785 -21.770 1.00 94.75 285 THR A O 1
ATOM 2178 N N . MET A 1 286 ? 9.528 7.640 -22.404 1.00 94.38 286 MET A N 1
ATOM 2179 C CA . MET A 1 286 ? 10.772 7.772 -23.160 1.00 94.38 286 MET A CA 1
ATOM 2180 C C . MET A 1 286 ? 10.576 8.616 -24.434 1.00 94.38 286 MET A C 1
ATOM 2182 O O . MET A 1 286 ? 9.479 8.626 -24.996 1.00 94.38 286 MET A O 1
ATOM 2186 N N . PRO A 1 287 ? 11.641 9.267 -24.947 1.00 94.69 287 PRO A N 1
ATOM 2187 C CA . PRO A 1 287 ? 11.581 9.995 -26.210 1.00 94.69 287 PRO A CA 1
ATOM 2188 C C . PRO A 1 287 ? 11.095 9.110 -27.360 1.00 94.69 287 PRO A C 1
ATOM 2190 O O . PRO A 1 287 ? 11.520 7.953 -27.489 1.00 94.69 287 PRO A O 1
ATOM 2193 N N . GLU A 1 288 ? 10.236 9.679 -28.204 1.00 92.69 288 GLU A N 1
ATOM 2194 C CA . GLU A 1 288 ? 9.644 8.986 -29.345 1.00 92.69 288 GLU A CA 1
ATOM 2195 C C . GLU A 1 288 ? 10.726 8.462 -30.303 1.00 92.69 288 GLU A C 1
ATOM 2197 O O . GLU A 1 288 ? 11.723 9.136 -30.568 1.00 92.69 288 GLU A O 1
ATOM 2202 N N . ASN A 1 289 ? 10.544 7.241 -30.809 1.00 92.00 289 ASN A N 1
ATOM 2203 C CA . ASN A 1 289 ? 11.465 6.530 -31.702 1.00 92.00 289 ASN A CA 1
ATOM 2204 C C . ASN A 1 289 ? 12.868 6.277 -31.119 1.00 92.00 289 ASN A C 1
ATOM 2206 O O . ASN A 1 289 ? 13.785 5.875 -31.839 1.00 92.00 289 ASN A O 1
ATOM 2210 N N . SER A 1 290 ? 13.065 6.470 -29.811 1.00 96.62 290 SER A N 1
ATOM 2211 C CA . SER A 1 290 ? 14.317 6.088 -29.165 1.00 96.62 290 SER A CA 1
ATOM 2212 C C . SER A 1 290 ? 14.451 4.565 -29.074 1.00 96.62 290 SER A C 1
ATOM 2214 O O . SER A 1 290 ? 13.477 3.817 -28.924 1.00 96.62 290 SER A O 1
ATOM 2216 N N . ARG A 1 291 ? 15.699 4.083 -29.080 1.00 96.75 291 ARG A N 1
ATOM 2217 C CA . ARG A 1 291 ? 15.994 2.665 -28.816 1.00 96.75 291 ARG A CA 1
ATOM 2218 C C . ARG A 1 291 ? 15.431 2.217 -27.463 1.00 96.75 291 ARG A C 1
ATOM 2220 O O . ARG A 1 291 ? 14.944 1.099 -27.347 1.00 96.75 291 ARG A O 1
ATOM 2227 N N . ALA A 1 292 ? 15.494 3.087 -26.454 1.00 96.38 292 ALA A N 1
ATOM 2228 C CA . ALA A 1 292 ? 14.968 2.829 -25.119 1.00 96.38 292 ALA A CA 1
ATOM 2229 C C . ALA A 1 292 ? 13.450 2.603 -25.126 1.00 96.38 292 ALA A C 1
ATOM 2231 O O . ALA A 1 292 ? 12.987 1.604 -24.578 1.00 96.38 292 ALA A O 1
ATOM 2232 N N . GLN A 1 293 ? 12.696 3.489 -25.788 1.00 97.44 293 GLN A N 1
ATOM 2233 C CA . GLN A 1 293 ? 11.256 3.322 -25.975 1.00 97.44 293 GLN A CA 1
ATOM 2234 C C . GLN A 1 293 ? 10.943 1.989 -26.662 1.00 97.44 293 GLN A C 1
ATOM 2236 O O . GLN A 1 293 ? 10.132 1.225 -26.151 1.00 97.44 293 GLN A O 1
ATOM 2241 N N . THR A 1 294 ? 11.620 1.693 -27.776 1.00 97.62 294 THR A N 1
ATOM 2242 C CA . THR A 1 294 ? 11.394 0.466 -28.561 1.00 97.62 294 THR A CA 1
ATOM 2243 C C . THR A 1 294 ? 11.590 -0.787 -27.707 1.00 97.62 294 THR A C 1
ATOM 2245 O O . THR A 1 294 ? 10.694 -1.618 -27.612 1.00 97.62 294 THR A O 1
ATOM 2248 N N . VAL A 1 295 ? 12.718 -0.878 -26.995 1.00 98.12 295 VAL A N 1
ATOM 2249 C CA . VAL A 1 295 ? 13.050 -2.025 -26.132 1.00 98.12 295 VAL A CA 1
ATOM 2250 C C . VAL A 1 295 ? 12.033 -2.215 -24.998 1.00 98.12 295 VAL A C 1
ATOM 2252 O O . VAL A 1 295 ? 11.699 -3.346 -24.646 1.00 98.12 295 VAL A O 1
ATOM 2255 N N . LEU A 1 296 ? 11.531 -1.127 -24.408 1.00 97.94 296 LEU A N 1
ATOM 2256 C CA . LEU A 1 296 ? 10.525 -1.198 -23.344 1.00 97.94 296 LEU A CA 1
ATOM 2257 C C . LEU A 1 296 ? 9.141 -1.584 -23.881 1.00 97.94 296 LEU A C 1
ATOM 2259 O O . LEU A 1 296 ? 8.453 -2.372 -23.231 1.00 97.94 296 LEU A O 1
ATOM 2263 N N . SER A 1 297 ? 8.755 -1.080 -25.058 1.00 97.81 297 SER A N 1
ATOM 2264 C CA . SER A 1 297 ? 7.519 -1.474 -25.746 1.00 97.81 297 SER A CA 1
ATOM 2265 C C . SER A 1 297 ? 7.535 -2.957 -26.108 1.00 97.81 297 SER A C 1
ATOM 2267 O O . SER A 1 297 ? 6.615 -3.679 -25.736 1.00 97.81 297 SER A O 1
ATOM 2269 N N . GLU A 1 298 ? 8.616 -3.440 -26.726 1.00 98.19 298 GLU A N 1
ATOM 2270 C CA . GLU A 1 298 ? 8.798 -4.862 -27.050 1.00 98.19 298 GLU A CA 1
ATOM 2271 C C . GLU A 1 298 ? 8.773 -5.739 -25.792 1.00 98.19 298 GLU A C 1
ATOM 2273 O O . GLU A 1 298 ? 8.225 -6.840 -25.801 1.00 98.19 298 GLU A O 1
ATOM 2278 N N . CYS A 1 299 ? 9.340 -5.259 -24.679 1.00 98.06 299 CYS A N 1
ATOM 2279 C CA . CYS A 1 299 ? 9.245 -5.961 -23.404 1.00 98.06 299 CYS A CA 1
ATOM 2280 C C . CYS A 1 299 ? 7.788 -6.039 -22.920 1.00 98.06 299 CYS A C 1
ATOM 2282 O O . CYS A 1 299 ? 7.337 -7.118 -22.545 1.00 98.06 299 CYS A O 1
ATOM 2284 N N . ALA A 1 300 ? 7.033 -4.935 -22.961 1.00 97.38 300 ALA A N 1
ATOM 2285 C CA . ALA A 1 300 ? 5.624 -4.914 -22.561 1.00 97.38 300 ALA A CA 1
ATOM 2286 C C . ALA A 1 300 ? 4.759 -5.860 -23.415 1.00 97.38 300 ALA A C 1
ATOM 2288 O O . ALA A 1 300 ? 3.921 -6.585 -22.869 1.00 97.38 300 ALA A O 1
ATOM 2289 N N . GLU A 1 301 ? 4.984 -5.883 -24.730 1.00 97.50 301 GLU A N 1
ATOM 2290 C CA . GLU A 1 301 ? 4.338 -6.808 -25.668 1.00 97.50 301 GLU A CA 1
ATOM 2291 C C . GLU A 1 301 ? 4.703 -8.257 -25.343 1.00 97.50 301 GLU A C 1
ATOM 2293 O O . GLU A 1 301 ? 3.817 -9.082 -25.134 1.00 97.50 301 GLU A O 1
ATOM 2298 N N . TRP A 1 302 ? 5.993 -8.551 -25.158 1.00 97.19 302 TRP A N 1
ATOM 2299 C CA . TRP A 1 302 ? 6.450 -9.887 -24.783 1.00 97.19 302 TRP A CA 1
ATOM 2300 C C . TRP A 1 302 ? 5.803 -10.384 -23.481 1.00 97.19 302 TRP A C 1
ATOM 2302 O O . TRP A 1 302 ? 5.352 -11.530 -23.426 1.00 97.19 302 TRP A O 1
ATOM 2312 N N . VAL A 1 303 ? 5.702 -9.543 -22.442 1.00 96.88 303 VAL A N 1
ATOM 2313 C CA . VAL A 1 303 ? 5.008 -9.926 -21.199 1.00 96.88 303 VAL A CA 1
ATOM 2314 C C . VAL A 1 303 ? 3.525 -10.194 -21.463 1.00 96.88 303 VAL A C 1
ATOM 2316 O O . VAL A 1 303 ? 2.982 -11.182 -20.963 1.00 96.88 303 VAL A O 1
ATOM 2319 N N . SER A 1 304 ? 2.877 -9.338 -22.251 1.00 95.44 304 SER A N 1
ATOM 2320 C CA . SER A 1 304 ? 1.448 -9.445 -22.555 1.00 95.44 304 SER A CA 1
ATOM 2321 C C . SER A 1 304 ? 1.122 -10.727 -23.317 1.00 95.44 304 SER A C 1
ATOM 2323 O O . SER A 1 304 ? 0.217 -11.455 -22.916 1.00 95.44 304 SER A O 1
ATOM 2325 N N . ASP A 1 305 ? 1.911 -11.058 -24.335 1.00 95.62 305 ASP A N 1
ATOM 2326 C CA . ASP A 1 305 ? 1.674 -12.220 -25.192 1.00 95.62 305 ASP A CA 1
ATOM 2327 C C . ASP A 1 305 ? 1.976 -13.549 -24.487 1.00 95.62 305 ASP A C 1
ATOM 2329 O O . ASP A 1 305 ? 1.299 -14.555 -24.716 1.00 95.62 305 ASP A O 1
ATOM 2333 N N . ASN A 1 306 ? 2.990 -13.572 -23.613 1.00 94.44 306 ASN A N 1
ATOM 2334 C CA . ASN A 1 306 ? 3.505 -14.821 -23.044 1.00 94.44 306 ASN A CA 1
ATOM 2335 C C . ASN A 1 306 ? 3.013 -15.102 -21.616 1.00 94.44 306 ASN A C 1
ATOM 2337 O O . ASN A 1 306 ? 2.884 -16.268 -21.237 1.00 94.44 306 ASN A O 1
ATOM 2341 N N . HIS A 1 307 ? 2.722 -14.067 -20.818 1.00 94.50 307 HIS A N 1
ATOM 2342 C CA . HIS A 1 307 ? 2.462 -14.217 -19.380 1.00 94.50 307 HIS A CA 1
ATOM 2343 C C . HIS A 1 307 ? 1.069 -13.754 -18.935 1.00 94.50 307 HIS A C 1
ATOM 2345 O O . HIS A 1 307 ? 0.586 -14.206 -17.889 1.00 94.50 307 HIS A O 1
ATOM 2351 N N . ILE A 1 308 ? 0.388 -12.898 -19.703 1.00 94.75 308 ILE A N 1
ATOM 2352 C CA . ILE A 1 308 ? -0.958 -12.430 -19.353 1.00 94.75 308 ILE A CA 1
ATOM 2353 C C . ILE A 1 308 ? -2.010 -13.375 -19.946 1.00 94.75 308 ILE A C 1
ATOM 2355 O O . ILE A 1 308 ? -2.154 -13.535 -21.152 1.00 94.75 308 ILE A O 1
ATOM 2359 N N . ARG A 1 309 ? -2.775 -14.014 -19.061 1.00 93.19 309 ARG A N 1
ATOM 2360 C CA . ARG A 1 309 ? -3.963 -14.831 -19.369 1.00 93.19 309 ARG A CA 1
ATOM 2361 C C . ARG A 1 309 ? -5.256 -14.140 -18.953 1.00 93.19 309 ARG A C 1
ATOM 2363 O O . ARG A 1 309 ? -6.311 -14.422 -19.508 1.00 93.19 309 ARG A O 1
ATOM 2370 N N . GLN A 1 310 ? -5.164 -13.235 -17.986 1.00 92.00 310 GLN A N 1
ATOM 2371 C CA . GLN A 1 310 ? -6.263 -12.423 -17.497 1.00 92.00 310 GLN A CA 1
ATOM 2372 C C . GLN A 1 310 ? -5.763 -10.995 -17.303 1.00 92.00 310 GLN A C 1
ATOM 2374 O O . GLN A 1 310 ? -4.821 -10.757 -16.546 1.00 92.00 310 GLN A O 1
ATOM 2379 N N . VAL A 1 311 ? -6.415 -10.039 -17.960 1.00 91.25 311 VAL A N 1
ATOM 2380 C CA . VAL A 1 311 ? -6.149 -8.616 -17.737 1.00 91.25 311 VAL A CA 1
ATOM 2381 C C . VAL A 1 311 ? -6.746 -8.201 -16.395 1.00 91.25 311 VAL A C 1
ATOM 2383 O O . VAL A 1 311 ? -7.881 -8.561 -16.081 1.00 91.25 311 VAL A O 1
ATOM 2386 N N . GLN A 1 312 ? -5.988 -7.435 -15.611 1.00 89.75 312 GLN A N 1
ATOM 2387 C CA . GLN A 1 312 ? -6.427 -6.880 -14.327 1.00 89.75 312 GLN A CA 1
ATOM 2388 C C . GLN A 1 312 ? -6.463 -5.345 -14.393 1.00 89.75 312 GLN A C 1
ATOM 2390 O O . GLN A 1 312 ? -5.462 -4.706 -14.055 1.00 89.75 312 GLN A O 1
ATOM 2395 N N . PRO A 1 313 ? -7.580 -4.735 -14.843 1.00 90.50 313 PRO A N 1
ATOM 2396 C CA . PRO A 1 313 ? -7.649 -3.306 -15.159 1.00 90.50 313 PRO A CA 1
ATOM 2397 C C . PRO A 1 313 ? -7.190 -2.381 -14.029 1.00 90.50 313 PRO A C 1
ATOM 2399 O O . PRO A 1 313 ? -6.497 -1.403 -14.294 1.00 90.50 313 PRO A O 1
ATOM 2402 N N . ASP A 1 314 ? -7.489 -2.720 -12.774 1.00 87.88 314 ASP A N 1
ATOM 2403 C CA . ASP A 1 314 ? -7.115 -1.903 -11.614 1.00 87.88 314 ASP A CA 1
ATOM 2404 C C . ASP A 1 314 ? -5.593 -1.773 -11.444 1.00 87.88 314 ASP A C 1
ATOM 2406 O O . ASP A 1 314 ? -5.095 -0.718 -11.049 1.00 87.88 314 ASP A O 1
ATOM 2410 N N . ILE A 1 315 ? -4.824 -2.812 -11.797 1.00 90.62 315 ILE A N 1
ATOM 2411 C CA . ILE A 1 315 ? -3.353 -2.763 -11.770 1.00 90.62 315 ILE A CA 1
ATOM 2412 C C . ILE A 1 315 ? -2.830 -1.829 -12.856 1.00 90.62 315 ILE A C 1
ATOM 2414 O O . ILE A 1 315 ? -1.939 -1.018 -12.598 1.00 90.62 315 ILE A O 1
ATOM 2418 N N . TRP A 1 316 ? -3.385 -1.939 -14.063 1.00 92.62 316 TRP A N 1
ATOM 2419 C CA . TRP A 1 316 ? -3.012 -1.080 -15.182 1.00 92.62 316 TRP A CA 1
ATOM 2420 C C . TRP A 1 316 ? -3.323 0.379 -14.864 1.00 92.62 316 TRP A C 1
ATOM 2422 O O . TRP A 1 316 ? -2.448 1.229 -15.008 1.00 92.62 316 TRP A O 1
ATOM 2432 N N . HIS A 1 317 ? -4.523 0.655 -14.350 1.00 89.56 317 HIS A N 1
ATOM 2433 C CA . HIS A 1 317 ? -4.926 1.990 -13.927 1.00 89.56 317 HIS A CA 1
ATOM 2434 C C . HIS A 1 317 ? -4.031 2.531 -12.804 1.00 89.56 317 HIS A C 1
ATOM 2436 O O . HIS A 1 317 ? -3.577 3.668 -12.883 1.00 89.56 317 HIS A O 1
ATOM 2442 N N . GLY A 1 318 ? -3.706 1.712 -11.800 1.00 85.81 318 GLY A N 1
ATOM 2443 C CA . GLY A 1 318 ? -2.854 2.118 -10.681 1.00 85.81 318 GLY A CA 1
ATOM 2444 C C . GLY A 1 318 ? -1.398 2.418 -11.054 1.00 85.81 318 GLY A C 1
ATOM 2445 O O . GLY A 1 318 ? -0.730 3.137 -10.317 1.00 85.81 318 GLY A O 1
ATOM 2446 N N . ILE A 1 319 ? -0.892 1.887 -12.174 1.00 88.38 319 ILE A N 1
ATOM 2447 C CA . ILE A 1 319 ? 0.451 2.219 -12.672 1.00 88.38 319 ILE A CA 1
ATOM 2448 C C . ILE A 1 319 ? 0.388 3.352 -13.683 1.00 88.38 319 ILE A C 1
ATOM 2450 O O . ILE A 1 319 ? 1.076 4.356 -13.517 1.00 88.38 319 ILE A O 1
ATOM 2454 N N . ILE A 1 320 ? -0.405 3.190 -14.738 1.00 86.25 320 ILE A N 1
ATOM 2455 C CA . ILE A 1 320 ? -0.445 4.126 -15.862 1.00 86.25 320 ILE A CA 1
ATOM 2456 C C . ILE A 1 320 ? -1.091 5.457 -15.453 1.00 86.25 320 ILE A C 1
ATOM 2458 O O . ILE A 1 320 ? -0.689 6.500 -15.963 1.00 86.25 320 ILE A O 1
ATOM 2462 N N . GLY A 1 321 ? -2.031 5.427 -14.506 1.00 72.44 321 GLY A N 1
ATOM 2463 C CA . GLY A 1 321 ? -2.875 6.561 -14.141 1.00 72.44 321 GLY A CA 1
ATOM 2464 C C . GLY A 1 321 ? -3.988 6.814 -15.163 1.00 72.44 321 GLY A C 1
ATOM 2465 O O . GLY A 1 321 ? -4.058 6.182 -16.219 1.00 72.44 321 GLY A O 1
ATOM 2466 N N . THR A 1 322 ? -4.877 7.757 -14.851 1.00 49.03 322 THR A N 1
ATOM 2467 C CA . THR A 1 322 ? -5.635 8.468 -15.889 1.00 49.03 322 THR A CA 1
ATOM 2468 C C . THR A 1 322 ? -4.736 9.568 -16.433 1.00 49.03 322 THR A C 1
ATOM 2470 O O . THR A 1 322 ? -4.151 10.329 -15.665 1.00 49.03 322 THR A O 1
ATOM 2473 N N . GLU A 1 323 ? -4.590 9.656 -17.752 1.00 40.78 323 GLU A N 1
ATOM 2474 C CA . GLU A 1 323 ? -4.035 10.859 -18.363 1.00 40.78 323 GLU A CA 1
ATOM 2475 C C . GLU A 1 323 ? -4.934 12.041 -17.972 1.00 40.78 323 GLU A C 1
ATOM 2477 O O . GLU A 1 323 ? -6.036 12.185 -18.495 1.00 40.78 323 GLU A O 1
ATOM 2482 N N . GLN A 1 324 ? -4.490 12.893 -17.050 1.00 31.39 324 GLN A N 1
ATOM 2483 C CA . GLN A 1 324 ? -4.901 14.288 -17.100 1.00 31.39 324 GLN A CA 1
ATOM 2484 C C . GLN A 1 324 ? -3.862 15.019 -17.950 1.00 31.39 324 GLN A C 1
ATOM 2486 O O . GLN A 1 324 ? -2.691 15.063 -17.558 1.00 31.39 324 GLN A O 1
ATOM 2491 N N . PRO A 1 325 ? -4.240 15.575 -19.114 1.00 28.05 325 PRO A N 1
ATOM 2492 C CA . PRO A 1 325 ? -3.337 16.426 -19.866 1.00 28.05 325 PRO A CA 1
ATOM 2493 C C . PRO A 1 325 ? -3.018 17.644 -18.995 1.00 28.05 325 PRO A C 1
ATOM 2495 O O . PRO A 1 325 ? -3.879 18.480 -18.728 1.00 28.05 325 PRO A O 1
ATOM 2498 N N . LYS A 1 326 ? -1.772 17.745 -18.528 1.00 29.84 326 LYS A N 1
ATOM 2499 C CA . LYS A 1 326 ? -1.274 18.905 -17.782 1.00 29.84 326 LYS A CA 1
ATOM 2500 C C . LYS A 1 326 ? -1.036 20.102 -18.712 1.00 29.84 326 LYS A C 1
ATOM 2502 O O . LYS A 1 326 ? 0.050 20.646 -18.691 1.00 29.84 326 LYS A O 1
ATOM 2507 N N . HIS A 1 327 ? -2.015 20.526 -19.514 1.00 30.41 327 HIS A N 1
ATOM 2508 C CA . HIS A 1 327 ? -1.989 21.839 -20.175 1.00 30.41 327 HIS A CA 1
ATOM 2509 C C . HIS A 1 327 ? -3.418 22.344 -20.451 1.00 30.41 327 HIS A C 1
ATOM 2511 O O . HIS A 1 327 ? -4.085 21.808 -21.338 1.00 30.41 327 HIS A O 1
ATOM 2517 N N . PRO A 1 328 ? -3.907 23.395 -19.765 1.00 33.47 328 PRO A N 1
ATOM 2518 C CA . PRO A 1 328 ? -4.965 24.227 -20.317 1.00 33.47 328 PRO A CA 1
ATOM 2519 C C . PRO A 1 328 ? -4.343 25.107 -21.413 1.00 33.47 328 PRO A C 1
ATOM 2521 O O . PRO A 1 328 ? -3.318 25.742 -21.187 1.00 33.47 328 PRO A O 1
ATOM 2524 N N . ASN A 1 329 ? -4.969 25.145 -22.589 1.00 37.75 329 ASN A N 1
ATOM 2525 C CA . ASN A 1 329 ? -4.547 25.854 -23.806 1.00 37.75 329 ASN A CA 1
ATOM 2526 C C . ASN A 1 329 ? -3.349 25.273 -24.568 1.00 37.75 329 ASN A C 1
ATOM 2528 O O . ASN A 1 329 ? -2.232 25.764 -24.478 1.00 37.75 329 ASN A O 1
ATOM 2532 N N . THR A 1 330 ? -3.630 24.357 -25.489 1.00 29.48 330 THR A N 1
ATOM 2533 C CA . THR A 1 330 ? -3.263 24.551 -26.903 1.00 29.48 330 THR A CA 1
ATOM 2534 C C . THR A 1 330 ? -4.280 23.807 -27.765 1.00 29.48 330 THR A C 1
ATOM 2536 O O . THR A 1 330 ? -4.660 22.677 -27.467 1.00 29.48 330 THR A O 1
ATOM 2539 N N . ALA A 1 331 ? -4.803 24.485 -28.785 1.00 32.94 331 ALA A N 1
ATOM 2540 C CA . ALA A 1 331 ? -5.778 23.925 -29.710 1.00 32.94 331 ALA A CA 1
ATOM 2541 C C . ALA A 1 331 ? -5.213 22.663 -30.378 1.00 32.94 331 ALA A C 1
ATOM 2543 O O . ALA A 1 331 ? -4.104 22.682 -30.907 1.00 32.94 331 ALA A O 1
ATOM 2544 N N . VAL A 1 332 ? -5.989 21.580 -30.344 1.00 31.16 332 VAL A N 1
ATOM 2545 C CA . VAL A 1 332 ? -5.661 20.289 -30.957 1.00 31.16 332 VAL A CA 1
ATOM 2546 C C . VAL A 1 332 ? -5.601 20.452 -32.481 1.00 31.16 332 VAL A C 1
ATOM 2548 O O . VAL A 1 332 ? -6.642 20.733 -33.082 1.00 31.16 332 VAL A O 1
ATOM 2551 N N . PRO A 1 333 ? -4.453 20.237 -33.151 1.00 31.56 333 PRO A N 1
ATOM 2552 C CA . PRO A 1 333 ? -4.464 19.920 -34.566 1.00 31.56 333 PRO A CA 1
ATOM 2553 C C . PRO A 1 333 ? -4.856 18.448 -34.716 1.00 31.56 333 PRO A C 1
ATOM 2555 O O . PRO A 1 333 ? -4.349 17.571 -34.016 1.00 31.56 333 PRO A O 1
ATOM 2558 N N . THR A 1 334 ? -5.788 18.175 -35.622 1.00 31.33 334 THR A N 1
ATOM 2559 C CA . THR A 1 334 ? -6.261 16.824 -35.935 1.00 31.33 334 THR A CA 1
ATOM 2560 C C . THR A 1 334 ? -5.074 15.928 -36.332 1.00 31.33 334 THR A C 1
ATOM 2562 O O . THR A 1 334 ? -4.352 16.284 -37.267 1.00 31.33 334 THR A O 1
ATOM 2565 N N . PRO A 1 335 ? -4.834 14.786 -35.659 1.00 29.31 335 PRO A N 1
ATOM 2566 C CA . PRO A 1 335 ? -3.696 13.936 -35.985 1.00 29.31 335 PRO A CA 1
ATOM 2567 C C . PRO A 1 335 ? -3.957 13.129 -37.270 1.00 29.31 335 PRO A C 1
ATOM 2569 O O . PRO A 1 335 ? -5.085 12.676 -37.496 1.00 29.31 335 PRO A O 1
ATOM 2572 N N . PRO A 1 336 ? -2.934 12.907 -38.118 1.00 29.28 336 PRO A N 1
ATOM 2573 C CA . PRO A 1 336 ? -3.048 12.015 -39.263 1.00 29.28 336 PRO A CA 1
ATOM 2574 C C . PRO A 1 336 ? -3.205 10.563 -38.788 1.00 29.28 336 PRO A C 1
ATOM 2576 O O . PRO A 1 336 ? -2.609 10.139 -37.799 1.00 29.28 336 PRO A O 1
ATOM 2579 N N . ALA A 1 337 ? -4.030 9.797 -39.503 1.00 35.28 337 ALA A N 1
ATOM 2580 C CA . ALA A 1 337 ? -4.437 8.440 -39.150 1.00 35.28 337 ALA A CA 1
ATOM 2581 C C . ALA A 1 337 ? -3.245 7.481 -38.918 1.00 35.28 337 ALA A C 1
ATOM 2583 O O . ALA A 1 337 ? -2.632 6.994 -39.868 1.00 35.28 337 ALA A O 1
ATOM 2584 N N . GLN A 1 338 ? -2.958 7.152 -37.653 1.00 36.59 338 GLN A N 1
ATOM 2585 C CA . GLN A 1 338 ? -2.002 6.108 -37.272 1.00 36.59 338 GLN A CA 1
ATOM 2586 C C . GLN A 1 338 ? -2.699 4.742 -37.166 1.00 36.59 338 GLN A C 1
ATOM 2588 O O . GLN A 1 338 ? -3.585 4.515 -36.342 1.00 36.59 338 GLN A O 1
ATOM 2593 N N . LYS A 1 339 ? -2.274 3.803 -38.017 1.00 39.53 339 LYS A N 1
ATOM 2594 C CA . LYS A 1 339 ? -2.680 2.391 -37.996 1.00 39.53 339 LYS A CA 1
ATOM 2595 C C . LYS A 1 339 ? -1.865 1.640 -36.934 1.00 39.53 339 LYS A C 1
ATOM 2597 O O . LYS A 1 339 ? -0.810 1.104 -37.247 1.00 39.53 339 LYS A O 1
ATOM 2602 N N . GLY A 1 340 ? -2.357 1.574 -35.697 1.00 34.53 340 GLY A N 1
ATOM 2603 C CA . GLY A 1 340 ? -1.716 0.835 -34.600 1.00 34.53 340 GLY A CA 1
ATOM 2604 C C . GLY A 1 340 ? -2.713 0.030 -33.766 1.00 34.53 340 GLY A C 1
ATOM 2605 O O . GLY A 1 340 ? -3.882 0.394 -33.659 1.00 34.53 340 GLY A O 1
ATOM 2606 N N . VAL A 1 341 ? -2.260 -1.082 -33.182 1.00 39.44 341 VAL A N 1
ATOM 2607 C CA . VAL A 1 341 ? -3.058 -2.075 -32.427 1.00 39.44 341 VAL A CA 1
ATOM 2608 C C . VAL A 1 341 ? -3.874 -1.453 -31.279 1.00 39.44 341 VAL A C 1
ATOM 2610 O O . VAL A 1 341 ? -5.001 -1.879 -31.028 1.00 39.44 341 VAL A O 1
ATOM 2613 N N . LEU A 1 342 ? -3.379 -0.374 -30.665 1.00 34.34 342 LEU A N 1
ATOM 2614 C CA . LEU A 1 342 ? -4.091 0.381 -29.624 1.00 34.34 342 LEU A CA 1
ATOM 2615 C C . LEU A 1 342 ? -5.389 1.039 -30.130 1.00 34.34 342 LEU A C 1
ATOM 2617 O O . LEU A 1 342 ? -6.376 1.084 -29.397 1.00 34.34 342 LEU A O 1
ATOM 2621 N N . ALA A 1 343 ? -5.447 1.453 -31.402 1.00 35.81 343 ALA A N 1
ATOM 2622 C CA . ALA A 1 343 ? -6.670 1.985 -32.008 1.00 35.81 343 ALA A CA 1
ATOM 2623 C C . ALA A 1 343 ? -7.750 0.902 -32.185 1.00 35.81 343 ALA A C 1
ATOM 2625 O O . ALA A 1 343 ? -8.941 1.193 -32.090 1.00 35.81 343 ALA A O 1
ATOM 2626 N N . ARG A 1 344 ? -7.349 -0.364 -32.379 1.00 37.50 344 ARG A N 1
ATOM 2627 C CA . ARG A 1 344 ? -8.283 -1.497 -32.509 1.00 37.50 344 ARG A CA 1
ATOM 2628 C C . ARG A 1 344 ? -8.886 -1.894 -31.162 1.00 37.50 344 ARG A C 1
ATOM 2630 O O . ARG A 1 344 ? -10.067 -2.219 -31.105 1.00 37.50 344 ARG A O 1
ATOM 2637 N N . LEU A 1 345 ? -8.106 -1.813 -30.081 1.00 37.19 345 LEU A N 1
ATOM 2638 C CA . LEU A 1 345 ? -8.589 -2.077 -28.719 1.00 37.19 345 LEU A CA 1
ATOM 2639 C C . LEU A 1 345 ? -9.527 -0.967 -28.218 1.00 37.19 345 LEU A C 1
ATOM 2641 O O . LEU A 1 345 ? -10.553 -1.264 -27.610 1.00 37.19 345 LEU A O 1
ATOM 2645 N N . ALA A 1 346 ? -9.238 0.297 -28.547 1.00 32.91 346 ALA A N 1
ATOM 2646 C CA . ALA A 1 346 ? -10.120 1.422 -28.233 1.00 32.91 346 ALA A CA 1
ATOM 2647 C C . ALA A 1 346 ? -11.436 1.396 -29.043 1.00 32.91 346 ALA A C 1
ATOM 2649 O O . ALA A 1 346 ? -12.507 1.635 -28.485 1.00 32.91 346 ALA A O 1
ATOM 2650 N N . GLN A 1 347 ? -11.393 1.044 -30.337 1.00 32.78 347 GLN A N 1
ATOM 2651 C CA . GLN A 1 347 ? -12.607 0.907 -31.156 1.00 32.78 347 GLN A CA 1
ATOM 2652 C C . GLN A 1 347 ? -13.484 -0.279 -30.740 1.00 32.78 347 GLN A C 1
ATOM 2654 O O . GLN A 1 347 ? -14.705 -0.149 -30.758 1.00 32.78 347 GLN A O 1
ATOM 2659 N N . ALA A 1 348 ? -12.908 -1.411 -30.328 1.00 36.38 348 ALA A N 1
ATOM 2660 C CA . ALA A 1 348 ? -13.681 -2.566 -29.861 1.00 36.38 348 ALA A CA 1
ATOM 2661 C C . ALA A 1 348 ? -14.479 -2.271 -28.575 1.00 36.38 348 ALA A C 1
ATOM 2663 O O . ALA A 1 348 ? -15.561 -2.818 -28.383 1.00 36.38 348 ALA A O 1
ATOM 2664 N N . TRP A 1 349 ? -13.980 -1.372 -27.721 1.00 32.84 349 TRP A N 1
ATOM 2665 C CA . TRP A 1 349 ? -14.688 -0.929 -26.517 1.00 32.84 349 TRP A CA 1
ATOM 2666 C C . TRP A 1 349 ? -15.814 0.074 -26.821 1.00 32.84 349 TRP A C 1
ATOM 2668 O O . TRP A 1 349 ? -16.860 0.041 -26.178 1.00 32.84 349 TRP A O 1
ATOM 2678 N N . LEU A 1 350 ? -15.633 0.932 -27.831 1.00 34.91 350 LEU A N 1
ATOM 2679 C CA . LEU A 1 350 ? -16.630 1.931 -28.245 1.00 34.91 350 LEU A CA 1
ATOM 2680 C C . LEU A 1 350 ? -17.739 1.364 -29.140 1.00 34.91 350 LEU A C 1
ATOM 2682 O O . LEU A 1 350 ? -18.833 1.913 -29.164 1.00 34.91 350 LEU A O 1
ATOM 2686 N N . SER A 1 351 ? -17.475 0.267 -29.849 1.00 34.44 351 SER A N 1
ATOM 2687 C CA . SER A 1 351 ? -18.420 -0.349 -30.796 1.00 34.44 351 SER A CA 1
ATOM 2688 C C . SER A 1 351 ? -19.393 -1.338 -30.134 1.00 34.44 351 SER A C 1
ATOM 2690 O O . SER A 1 351 ? -20.190 -1.961 -30.826 1.00 34.44 351 SER A O 1
ATOM 2692 N N . ASN A 1 352 ? -19.311 -1.501 -28.808 1.00 38.25 352 ASN A N 1
ATOM 2693 C CA . ASN A 1 352 ? -20.135 -2.411 -28.004 1.00 38.25 352 ASN A CA 1
ATOM 2694 C C . ASN A 1 352 ? -21.006 -1.658 -26.974 1.00 38.25 352 ASN A C 1
ATOM 2696 O O . ASN A 1 352 ? -21.301 -2.180 -25.896 1.00 38.25 352 ASN A O 1
ATOM 2700 N N . ARG A 1 353 ? -21.404 -0.422 -27.301 1.00 37.09 353 ARG A N 1
ATOM 2701 C CA . ARG A 1 353 ? -22.483 0.313 -26.629 1.00 37.09 353 ARG A CA 1
ATOM 2702 C C . ARG A 1 353 ? -23.613 0.617 -27.592 1.00 37.09 353 ARG A C 1
ATOM 2704 O O . ARG A 1 353 ? -23.297 1.013 -28.735 1.00 37.09 353 ARG A O 1
#

Mean predicted aligned error: 9.75 Å

Nearest PDB structures (foldseek):
  5yu6-assembly1_A  TM=2.052E-01  e=5.632E+00  Homo sapiens
  3efz-assembly1_B  TM=1.941E-01  e=7.477E+00  Cryptosporidium parvum Iowa II

Sequence (353 aa):
MHPSAKAKSRLRNITSSLPRNINDTWSDRDAFDTGRKLARQDDWDLLSALMMDADEGRNATREGTPLCEALAKGARADAIMVAQSAARRGECDDAAACLQQLEDVYSEDNLDPACGFVLAMAHLDTARAFATPTDDAVSPESKKHFKRAEEIFQCFGNQKDSSLLIALLRCALIDARPNHCKDLAPAYDALIAADPQNPRHLRHYGRSLVTRGIAPEDIAADMADLYDLQAYIWIYVGALAQDAMIVSSLNVQKFVIGVRKVLSGRTSQVTANRLAAACAKAARTMPENSRAQTVLSECAEWVSDNHIRQVQPDIWHGIIGTEQPKHPNTAVPTPPAQKGVLARLAQAWLSNR

Organism: NCBI:txid373675

Solvent-accessible surface area (backbone atoms only — not comparable to full-atom values): 19125 Å² total; per-residue (Å²): 134,81,74,51,75,64,49,53,48,51,45,51,54,50,50,66,73,38,76,88,44,76,74,74,71,47,39,57,62,56,32,19,53,49,21,30,52,30,46,77,65,71,38,51,72,57,47,32,52,53,26,48,52,22,37,76,66,64,31,42,22,69,75,57,46,48,36,30,59,31,22,36,52,18,42,33,41,68,46,39,56,53,15,29,54,26,27,65,72,66,36,60,66,60,20,49,50,39,48,47,62,62,47,71,78,52,56,82,93,71,49,48,63,51,56,34,48,31,51,20,49,39,28,47,57,34,20,56,36,49,51,52,100,84,50,92,65,82,39,74,66,21,50,52,26,49,50,50,22,46,59,44,38,67,71,42,63,86,56,64,97,64,44,36,63,55,25,50,51,50,40,52,58,43,65,75,34,60,88,53,62,83,60,43,61,65,32,49,51,48,30,34,69,40,45,73,86,45,62,58,54,44,16,51,47,18,29,53,32,52,73,56,75,42,68,62,64,62,60,21,56,74,37,26,88,84,42,43,55,53,33,43,42,29,21,46,47,18,22,39,36,67,37,56,72,54,50,80,78,52,57,62,67,64,45,54,52,28,52,52,55,62,59,71,51,95,63,51,50,61,56,34,42,45,53,23,31,40,28,42,43,42,22,74,65,37,60,84,92,34,70,66,19,50,56,27,40,53,47,20,50,51,36,44,75,75,53,46,88,56,88,55,65,68,52,38,41,64,35,59,49,79,89,72,80,92,62,89,86,73,86,81,75,86,76,79,90,74,92,50,74,69,58,55,58,55,46,60,62,63,72,74,114

Radius of gyration: 21.91 Å; Cα contacts (8 Å, |Δi|>4): 436; chains: 1; bounding box: 46×50×68 Å